Protein AF-A0A2H1KTS3-F1 (afdb_monomer)

Secondary structure (DSSP, 8-state):
-GGGGGSTTHHHHHHHHHHHHHHHHHHHHHHHHHHHHHH-TTTTS-GGGS-PPPPS-PPPHHHHHHHHS-SSTT-EEEEEEE-TTSPEEEEEEE-HHHHHHHHHHHHHHHHHHGGGGHHHHHHHHHHHHHHHHHHHHHHHHHHHHHHHHHHHHHHHHHHHHHHHHHHHHHHHHHHHHHIIIIIHHHHHHHTT--HHHHHHHHHHHHHHHHHH--HHHHHHHHHHIIIIIT---HHHHHHHHHHHHHH--IIIIIIHHHHHHHHHHHHTT--HHHHHHHHHHHHHHHHHHHHHHHHHHHTT-S-HHHHHSPPP-S---------------------------------------

pLDDT: mean 77.27, std 18.82, range [27.66, 96.75]

Nearest PDB structures (foldseek):
  4p19-assembly1_C  TM=8.312E-01  e=4.645E-07  Pyrococcus horikoshii OT3
  6x15-assembly1_C  TM=8.345E-01  e=9.107E-07  Pyrococcus horikoshii
  3kbc-assembly1_C  TM=8.181E-01  e=8.272E-07  Pyrococcus horikoshii
  7ugd-assembly1_A  TM=7.684E-01  e=1.275E-06  Pyrococcus horikoshii
  7ngh-assembly1_C  TM=5.913E-01  e=3.672E-06  Thermococcus kodakarensis KOD1

Solvent-accessible surface area (backbone atoms only — not comparable to full-atom values): 20476 Å² total; per-residue (Å²): 116,81,58,40,78,80,40,91,62,40,69,60,53,50,52,51,51,51,52,51,44,52,51,50,30,50,53,29,28,53,46,11,39,51,46,30,68,71,68,36,28,12,69,60,28,61,49,90,72,51,97,70,78,68,79,94,68,82,88,45,74,66,54,53,59,56,47,48,54,56,91,43,97,74,18,69,42,78,50,74,45,71,37,101,84,72,48,78,41,75,46,80,46,69,45,63,60,14,44,52,46,50,51,48,52,52,51,53,49,38,63,71,61,39,79,84,31,45,68,57,53,53,50,52,54,51,51,50,52,51,52,51,51,52,50,51,53,50,60,68,48,36,64,62,53,48,51,52,51,50,51,49,46,40,72,75,51,34,70,71,46,53,58,15,56,46,42,44,53,49,50,47,51,52,38,51,46,44,45,62,72,44,48,51,35,48,55,33,42,77,71,76,38,57,40,66,59,50,52,69,37,47,43,69,38,52,52,45,29,67,76,66,71,28,56,68,80,28,39,72,52,42,35,48,35,37,36,74,59,66,65,38,56,62,61,54,32,72,49,53,45,67,50,34,46,75,72,56,39,44,55,77,73,14,23,43,52,33,28,48,55,48,26,53,29,44,39,64,63,49,73,63,58,63,64,51,47,51,53,50,50,53,52,51,56,49,48,66,56,46,52,58,54,54,51,28,51,76,71,71,68,47,63,57,72,68,71,71,42,84,80,76,92,70,90,75,82,77,77,83,68,87,71,77,84,79,75,84,76,78,83,83,85,83,91,84,89,84,88,83,84,88,83,84,84,89,85,88,85,82,90,84,136

Sequence (353 aa):
MGNLRKVTNAARLAVSTLLWFALTAFIAVVIGLLIALIMQPGVHADASSLQGQAPEHEGSWIGFLTGLIPVNFLGLEVSTAPGDTGALVSEVDFNVLQLIIVSGAIGIAAVKVGKAAEPFLQFVEAALAVVQKVVWWIVRIAPIGTLGLIGNAVNSYGWSTMGSLLWFVVAVYVGLAIVFFVVYPTLAKLNGLSARQYFSGVWPAAQMGFVSRSSIGTMPVTQKVATDNFGVPQGYAAFAVPFGATTKMDGCAAIYPAIAAVFVAQFFGIAIEPIVDMGRTALNVSGQALIPAIVAKRHGILDQPRYDAKRIDGYVPVAVEAAGGTELTASDEDGSVGAGAEGGTAEGRAAAD

Mean predicted aligned error: 15.33 Å

Foldseek 3Di:
DVLLVVDDPSVVLVVVLVVVLVVLLVVLQVLLQVLCVVLVLQLLADLVQDPDDAPPDDDDPVNVVVLLAQPDLQQWDWDWDQPPVRDTDTDIDHSVNNNVNSVVVVVVVLVVVPPVSVVVVVVVVVVVVVVVVVVLVVVVCVVVVVVVVVVVCCVRRNPSNVVSVVSLVVSLVVSVCCSVVPVVQVVCVVVVHHSVLVCVLCVVLVVCCVVSVALQSSLVVQLCSCCPSVVHPSSSSVPSSVVCSPSNCSRPPRNNVSSVVSSSCSNNVVCPPPVVVVVVVVVVVVCVVVVVQVVCVVVVNHPPCVVPDDDDPDDDDPPPDVPDDPDPDDDDDDDDDDDDDDDDDDDDDDDDD

Radius of gyration: 31.17 Å; Cα contacts (8 Å, |Δi|>4): 248; chains: 1; bounding box: 63×87×81 Å

Structure (mmCIF, N/CA/C/O backbone):
data_AF-A0A2H1KTS3-F1
#
_entry.id   AF-A0A2H1KTS3-F1
#
loop_
_atom_site.group_PDB
_atom_site.id
_atom_site.type_symbol
_atom_site.label_atom_id
_atom_site.label_alt_id
_atom_site.label_comp_id
_atom_site.label_asym_id
_atom_site.label_entity_id
_atom_site.label_seq_id
_atom_site.pdbx_PDB_ins_code
_atom_site.Cartn_x
_atom_site.Cartn_y
_atom_site.Cartn_z
_atom_site.occupancy
_atom_site.B_iso_or_equiv
_atom_site.auth_seq_id
_atom_site.auth_comp_id
_atom_site.auth_asym_id
_atom_site.auth_atom_id
_atom_site.pdbx_PDB_model_num
ATOM 1 N N . MET A 1 1 ? -8.206 3.145 21.822 1.00 40.41 1 MET A N 1
ATOM 2 C CA . MET A 1 1 ? -8.578 1.914 22.574 1.00 40.41 1 MET A CA 1
ATOM 3 C C . MET A 1 1 ? -9.852 2.037 23.427 1.00 40.41 1 MET A C 1
ATOM 5 O O . MET A 1 1 ? -10.469 1.011 23.689 1.00 40.41 1 MET A O 1
ATOM 9 N N . GLY A 1 2 ? -10.315 3.236 23.818 1.00 43.78 2 GLY A N 1
ATOM 10 C CA . GLY A 1 2 ? -11.525 3.403 24.651 1.00 43.78 2 GLY A CA 1
ATOM 11 C C . GLY A 1 2 ? -12.827 2.808 24.080 1.00 43.78 2 GLY A C 1
ATOM 12 O O . GLY A 1 2 ? -13.607 2.232 24.833 1.00 43.78 2 GLY A O 1
ATOM 13 N N . ASN A 1 3 ? -13.027 2.841 22.756 1.00 45.19 3 ASN A N 1
ATOM 14 C CA . ASN A 1 3 ? -14.225 2.280 22.103 1.00 45.19 3 ASN A CA 1
ATOM 15 C C . ASN A 1 3 ? -14.207 0.747 21.947 1.00 45.19 3 ASN A C 1
ATOM 17 O O . ASN A 1 3 ? -15.263 0.138 21.792 1.00 45.19 3 ASN A O 1
ATOM 21 N N . LEU A 1 4 ? -13.035 0.109 22.048 1.00 44.09 4 LEU A N 1
ATOM 22 C CA . LEU A 1 4 ? -12.883 -1.348 21.942 1.00 44.09 4 LEU A CA 1
ATOM 23 C C . LEU A 1 4 ? -13.427 -2.085 23.178 1.00 44.09 4 LEU A C 1
ATOM 25 O O . LEU A 1 4 ? -13.867 -3.222 23.063 1.00 44.09 4 LEU A O 1
ATOM 29 N N . ARG A 1 5 ? -13.484 -1.438 24.355 1.00 49.69 5 ARG A N 1
ATOM 30 C CA . ARG A 1 5 ? -14.043 -2.046 25.584 1.00 49.69 5 ARG A CA 1
ATOM 31 C C . A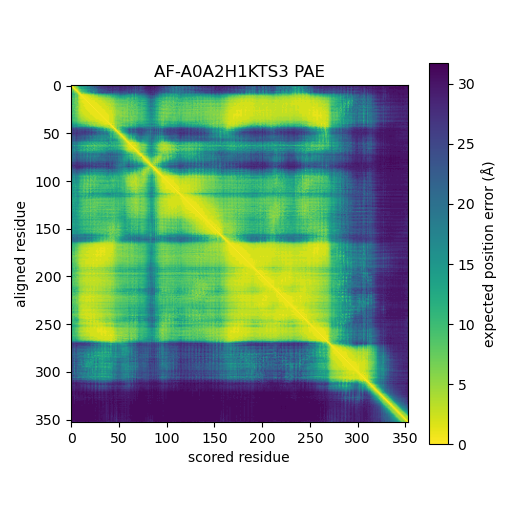RG A 1 5 ? -15.537 -2.373 25.487 1.00 49.69 5 ARG A C 1
ATOM 33 O O . ARG A 1 5 ? -16.026 -3.138 26.308 1.00 49.69 5 ARG A O 1
ATOM 40 N N . LYS A 1 6 ? -16.254 -1.803 24.511 1.00 52.59 6 LYS A N 1
ATOM 41 C CA . LYS A 1 6 ? -17.686 -2.055 24.277 1.00 52.59 6 LYS A CA 1
ATOM 42 C C . LYS A 1 6 ? -17.951 -3.244 23.344 1.00 52.59 6 LYS A C 1
ATOM 44 O O . LYS A 1 6 ? -19.108 -3.595 23.148 1.00 52.59 6 LYS A O 1
ATOM 49 N N . VAL A 1 7 ? -16.910 -3.852 22.768 1.00 56.72 7 VAL A N 1
ATOM 50 C CA . VAL A 1 7 ? -17.029 -4.983 21.840 1.00 56.72 7 VAL A CA 1
ATOM 51 C C . VAL A 1 7 ? -16.412 -6.219 22.489 1.00 56.72 7 VAL A C 1
ATOM 53 O O . VAL A 1 7 ? -15.215 -6.251 22.784 1.00 56.72 7 VAL A O 1
ATOM 56 N N . THR A 1 8 ? -17.217 -7.253 22.719 1.00 57.25 8 THR A N 1
ATOM 57 C CA . THR A 1 8 ? -16.741 -8.568 23.167 1.00 57.25 8 THR A CA 1
ATOM 58 C C . THR A 1 8 ? -15.660 -9.058 22.190 1.00 57.25 8 THR A C 1
ATOM 60 O O . THR A 1 8 ? -15.866 -9.026 20.982 1.00 57.25 8 THR A O 1
ATOM 63 N N . ASN A 1 9 ? -14.493 -9.492 22.680 1.00 66.31 9 ASN A N 1
ATOM 64 C CA . ASN A 1 9 ? -13.351 -9.946 21.858 1.00 66.31 9 ASN A CA 1
ATOM 65 C C . ASN A 1 9 ? -12.639 -8.886 20.981 1.00 66.31 9 ASN A C 1
ATOM 67 O O . ASN A 1 9 ? -12.026 -9.236 19.970 1.00 66.31 9 ASN A O 1
ATOM 71 N N . ALA A 1 10 ? -12.623 -7.614 21.385 1.00 69.88 10 ALA A N 1
ATOM 72 C CA . ALA A 1 10 ? -11.891 -6.535 20.706 1.00 69.88 10 ALA A CA 1
ATOM 73 C C . ALA A 1 10 ? -10.444 -6.859 20.272 1.00 69.88 10 ALA A C 1
ATOM 75 O O . ALA A 1 10 ? -10.041 -6.502 19.167 1.00 69.88 10 ALA A O 1
ATOM 76 N N . ALA A 1 11 ? -9.664 -7.548 21.112 1.00 74.06 11 ALA A N 1
ATOM 77 C CA . ALA A 1 11 ? -8.283 -7.913 20.781 1.00 74.06 11 ALA A CA 1
ATOM 78 C C . ALA A 1 11 ? -8.205 -8.889 19.594 1.00 74.06 11 ALA A C 1
ATOM 80 O O . ALA A 1 11 ? -7.391 -8.709 18.692 1.00 74.06 11 ALA A O 1
ATOM 81 N N . ARG A 1 12 ? -9.099 -9.887 19.550 1.00 82.81 12 ARG A N 1
ATOM 82 C CA . ARG A 1 12 ? -9.177 -10.852 18.443 1.00 82.81 12 ARG A CA 1
ATOM 83 C C . ARG A 1 12 ? -9.587 -10.166 17.141 1.00 82.81 12 ARG A C 1
ATOM 85 O O . ARG A 1 12 ? -9.004 -10.451 16.100 1.00 82.81 12 ARG A O 1
ATOM 92 N N . LEU A 1 13 ? -10.553 -9.248 17.210 1.00 83.06 13 LEU A N 1
ATOM 93 C CA . LEU A 1 13 ? -10.990 -8.456 16.056 1.00 83.06 13 LEU A CA 1
ATOM 94 C C . LEU A 1 13 ? -9.849 -7.592 15.509 1.00 83.06 13 LEU A C 1
ATOM 96 O O . LEU A 1 13 ? -9.606 -7.599 14.305 1.00 83.06 13 LEU A O 1
ATOM 100 N N . ALA A 1 14 ? -9.105 -6.908 16.381 1.00 80.44 14 ALA A N 1
ATOM 101 C CA . ALA A 1 14 ? -7.964 -6.090 15.979 1.00 80.44 14 ALA A CA 1
ATOM 102 C C . ALA A 1 14 ? -6.864 -6.923 15.300 1.00 80.44 14 ALA A C 1
ATOM 104 O O . ALA A 1 14 ? -6.433 -6.579 14.204 1.00 80.44 14 ALA A O 1
ATOM 105 N N . VAL A 1 15 ? -6.463 -8.053 15.895 1.00 85.81 15 VAL A N 1
ATOM 106 C CA . VAL A 1 15 ? -5.459 -8.953 15.297 1.00 85.81 15 VAL A CA 1
ATOM 107 C C . VAL A 1 15 ? -5.938 -9.503 13.954 1.00 85.81 15 VAL A C 1
ATOM 109 O O . VAL A 1 15 ? -5.186 -9.487 12.985 1.00 85.81 15 VAL A O 1
ATOM 112 N N . SER A 1 16 ? -7.199 -9.933 13.861 1.00 89.12 16 SER A N 1
ATOM 113 C CA . SER A 1 16 ? -7.766 -10.410 12.597 1.00 89.12 16 SER A CA 1
ATOM 114 C C . SER A 1 16 ? -7.765 -9.318 11.522 1.00 89.12 16 SER A C 1
ATOM 116 O O . SER A 1 16 ? -7.393 -9.592 10.385 1.00 89.12 16 SER A O 1
ATOM 118 N N . THR A 1 17 ? -8.092 -8.073 11.884 1.00 89.88 17 THR A N 1
ATOM 119 C CA . THR A 1 17 ? -8.021 -6.917 10.971 1.00 89.88 17 THR A CA 1
ATOM 120 C C . THR A 1 17 ? -6.606 -6.727 10.433 1.00 89.88 17 THR A C 1
ATOM 122 O O . THR A 1 17 ? -6.417 -6.584 9.229 1.00 89.88 17 THR A O 1
ATOM 125 N N . LEU A 1 18 ? -5.608 -6.757 11.322 1.00 87.88 18 LEU A N 1
ATOM 126 C CA . LEU A 1 18 ? -4.201 -6.585 10.961 1.00 87.88 18 LEU A CA 1
ATOM 127 C C . LEU A 1 18 ? -3.707 -7.690 10.029 1.00 87.88 18 LEU A C 1
ATOM 129 O O . LEU A 1 18 ? -3.039 -7.396 9.043 1.00 87.88 18 LEU A O 1
ATOM 133 N N . LEU A 1 19 ? -4.071 -8.944 10.307 1.00 91.50 19 LEU A N 1
ATOM 134 C CA . LEU A 1 19 ? -3.729 -10.073 9.442 1.00 91.50 19 LEU A CA 1
ATOM 135 C C . LEU A 1 19 ? -4.355 -9.924 8.054 1.00 91.50 19 LEU A C 1
ATOM 137 O O . LEU A 1 19 ? -3.677 -10.148 7.056 1.00 91.50 19 LEU A O 1
ATOM 141 N N . TRP A 1 20 ? -5.615 -9.489 7.974 1.00 93.25 20 TRP A N 1
ATOM 142 C CA . TRP A 1 20 ? -6.260 -9.212 6.692 1.00 93.25 20 TRP A CA 1
ATOM 143 C C . TRP A 1 20 ? -5.593 -8.060 5.941 1.00 93.25 20 TRP A C 1
ATOM 145 O O . TRP A 1 20 ? -5.389 -8.171 4.735 1.00 93.25 20 TRP A O 1
ATOM 155 N N . PHE A 1 21 ? -5.208 -6.983 6.632 1.00 92.94 21 PHE A N 1
ATOM 156 C CA . PHE A 1 21 ? -4.486 -5.866 6.018 1.00 92.94 21 PHE A CA 1
ATOM 157 C C . PHE A 1 21 ? -3.138 -6.321 5.459 1.00 92.94 21 PHE A C 1
ATOM 159 O O . PHE A 1 21 ? -2.850 -6.056 4.292 1.00 92.94 21 PHE A O 1
ATOM 166 N N . ALA A 1 22 ? -2.367 -7.070 6.251 1.00 89.94 22 ALA A N 1
ATOM 167 C CA . ALA A 1 22 ? -1.087 -7.634 5.838 1.00 89.94 22 ALA A CA 1
ATOM 168 C C . ALA A 1 22 ? -1.238 -8.583 4.640 1.00 89.94 22 ALA A C 1
ATOM 170 O O . ALA A 1 22 ? -0.489 -8.467 3.674 1.00 89.94 22 ALA A O 1
ATOM 171 N N . LEU A 1 23 ? -2.243 -9.465 4.654 1.00 93.62 23 LEU A N 1
ATOM 172 C CA . LEU A 1 23 ? -2.517 -10.383 3.548 1.00 93.62 23 LEU A CA 1
ATOM 173 C C . LEU A 1 23 ? -2.849 -9.629 2.254 1.00 93.62 23 LEU A C 1
ATOM 175 O O . LEU A 1 23 ? -2.297 -9.936 1.201 1.00 93.62 23 LEU A O 1
ATOM 179 N N . THR A 1 24 ? -3.725 -8.623 2.317 1.00 93.94 24 THR A N 1
ATOM 180 C CA . THR A 1 24 ? -4.076 -7.829 1.130 1.00 93.94 24 THR A CA 1
ATOM 181 C C . THR A 1 24 ? -2.904 -7.001 0.608 1.00 93.94 24 THR A C 1
ATOM 183 O O . THR A 1 24 ? -2.717 -6.926 -0.603 1.00 93.94 24 THR A O 1
ATOM 186 N N . ALA A 1 25 ? -2.077 -6.448 1.501 1.00 92.50 25 ALA A N 1
ATOM 187 C CA . ALA A 1 25 ? -0.870 -5.726 1.117 1.00 92.50 25 ALA A CA 1
ATOM 188 C C . ALA A 1 25 ? 0.146 -6.663 0.448 1.00 92.50 25 ALA A C 1
ATOM 190 O O . ALA A 1 25 ? 0.702 -6.313 -0.587 1.00 92.50 25 ALA A O 1
ATOM 191 N N . PHE A 1 26 ? 0.328 -7.877 0.975 1.00 93.69 26 PHE A N 1
ATOM 192 C CA . PHE A 1 26 ? 1.179 -8.896 0.363 1.00 93.69 26 PHE A CA 1
ATOM 193 C C . PHE A 1 26 ? 0.706 -9.262 -1.050 1.00 93.69 26 PHE A C 1
ATOM 195 O O . PHE A 1 26 ? 1.501 -9.241 -1.987 1.00 93.69 26 PHE A O 1
ATOM 202 N N . ILE A 1 27 ? -0.596 -9.514 -1.233 1.00 95.44 27 ILE A N 1
ATOM 203 C CA . ILE A 1 27 ? -1.181 -9.774 -2.560 1.00 95.44 27 ILE A CA 1
ATOM 204 C C . ILE A 1 27 ? -0.936 -8.585 -3.504 1.00 95.44 27 ILE A C 1
ATOM 206 O O . ILE A 1 27 ? -0.552 -8.785 -4.655 1.00 95.44 27 ILE A O 1
ATOM 210 N N . ALA A 1 28 ? -1.115 -7.351 -3.024 1.00 95.25 28 ALA A N 1
ATOM 211 C CA . ALA A 1 28 ? -0.878 -6.143 -3.807 1.00 95.25 28 ALA A CA 1
ATOM 212 C C . ALA A 1 28 ? 0.599 -5.987 -4.219 1.00 95.25 28 ALA A C 1
ATOM 214 O O . ALA A 1 28 ? 0.867 -5.691 -5.380 1.00 95.25 28 ALA A O 1
ATOM 215 N N . VAL A 1 29 ? 1.561 -6.250 -3.324 1.00 94.94 29 VAL A N 1
ATOM 216 C CA . VAL A 1 29 ? 2.998 -6.245 -3.661 1.00 94.94 29 VAL A CA 1
ATOM 217 C C . VAL A 1 29 ? 3.300 -7.273 -4.748 1.00 94.94 29 VAL A C 1
ATOM 219 O O . VAL A 1 29 ? 3.932 -6.933 -5.744 1.00 94.94 29 VAL A O 1
ATOM 222 N N . VAL A 1 30 ? 2.809 -8.508 -4.599 1.00 94.88 30 VAL A N 1
ATOM 223 C CA . VAL A 1 30 ? 3.015 -9.574 -5.594 1.00 94.88 30 VAL A CA 1
ATOM 224 C C . VAL A 1 30 ? 2.460 -9.162 -6.957 1.00 94.88 30 VAL A C 1
ATOM 226 O O . VAL A 1 30 ? 3.144 -9.311 -7.964 1.00 94.88 30 VAL A O 1
ATOM 229 N N . ILE A 1 31 ? 1.256 -8.590 -7.002 1.00 94.56 31 ILE A N 1
ATOM 230 C CA . ILE A 1 31 ? 0.658 -8.090 -8.247 1.00 94.56 31 ILE A CA 1
ATOM 231 C C . ILE A 1 31 ? 1.502 -6.966 -8.854 1.00 94.56 31 ILE A C 1
ATOM 233 O O . ILE A 1 31 ? 1.762 -6.995 -10.053 1.00 94.56 31 ILE A O 1
ATOM 237 N N . GLY A 1 32 ? 1.957 -6.004 -8.047 1.00 93.50 32 GLY A N 1
ATOM 238 C CA . GLY A 1 32 ? 2.811 -4.910 -8.512 1.00 93.50 32 GLY A CA 1
ATOM 239 C C . GLY A 1 32 ? 4.116 -5.417 -9.127 1.00 93.50 32 GLY A C 1
ATOM 240 O O . GLY A 1 32 ? 4.472 -5.007 -10.229 1.00 93.50 32 GLY A O 1
ATOM 241 N N . LEU A 1 33 ? 4.777 -6.370 -8.464 1.00 92.88 33 LEU A N 1
ATOM 242 C CA . LEU A 1 33 ? 5.989 -7.013 -8.976 1.00 92.88 33 LEU A CA 1
ATOM 243 C C . LEU A 1 33 ? 5.720 -7.769 -10.281 1.00 92.88 33 LEU A C 1
ATOM 245 O O . LEU A 1 33 ? 6.439 -7.572 -11.254 1.00 92.88 33 LEU A O 1
ATOM 249 N N . LEU A 1 34 ? 4.667 -8.591 -10.336 1.00 92.81 34 LEU A N 1
ATOM 250 C CA . LEU A 1 34 ? 4.316 -9.346 -11.543 1.00 92.81 34 LEU A CA 1
ATOM 251 C C . LEU A 1 34 ? 4.038 -8.420 -12.728 1.00 92.81 34 LEU A C 1
ATOM 253 O O . LEU A 1 34 ? 4.548 -8.650 -13.819 1.00 92.81 34 LEU A O 1
ATOM 257 N N . ILE A 1 35 ? 3.270 -7.352 -12.517 1.00 93.12 35 ILE A N 1
ATOM 258 C CA . ILE A 1 35 ? 2.965 -6.380 -13.571 1.00 93.12 35 ILE A CA 1
ATOM 259 C C . ILE A 1 35 ? 4.236 -5.687 -14.045 1.00 93.12 35 ILE A C 1
ATOM 261 O O . ILE A 1 35 ? 4.436 -5.571 -15.249 1.00 93.12 35 ILE A O 1
ATOM 265 N N . ALA A 1 36 ? 5.110 -5.257 -13.137 1.00 90.38 36 ALA A N 1
ATOM 266 C CA . ALA A 1 36 ? 6.349 -4.591 -13.521 1.00 90.38 36 ALA A CA 1
ATOM 267 C C . ALA A 1 36 ? 7.326 -5.525 -14.253 1.00 90.38 36 ALA A C 1
ATOM 269 O O . ALA A 1 36 ? 8.037 -5.088 -15.156 1.00 90.38 36 ALA A O 1
ATOM 270 N N . LEU A 1 37 ? 7.339 -6.814 -13.911 1.00 89.31 37 LEU A N 1
ATOM 271 C CA . LEU A 1 37 ? 8.145 -7.820 -14.605 1.00 89.31 37 LEU A CA 1
ATOM 272 C C . LEU A 1 37 ? 7.576 -8.182 -15.985 1.00 89.31 37 LEU A C 1
ATOM 274 O O . LEU A 1 37 ? 8.351 -8.457 -16.894 1.00 89.31 37 LEU A O 1
ATOM 278 N N . ILE A 1 38 ? 6.249 -8.165 -16.154 1.00 89.56 38 ILE A N 1
ATOM 279 C CA . ILE A 1 38 ? 5.584 -8.469 -17.432 1.00 89.56 38 ILE A CA 1
ATOM 280 C C . ILE A 1 38 ? 5.600 -7.260 -18.372 1.00 89.56 38 ILE A C 1
ATOM 282 O O . ILE A 1 38 ? 5.921 -7.395 -19.546 1.00 89.56 38 ILE A O 1
ATOM 286 N N . MET A 1 39 ? 5.230 -6.079 -17.871 1.00 89.81 39 MET A N 1
ATOM 287 C CA . MET A 1 39 ? 5.151 -4.851 -18.669 1.00 89.81 39 MET A CA 1
ATOM 288 C C . MET A 1 39 ? 6.515 -4.194 -18.876 1.00 89.81 39 MET A C 1
ATOM 290 O O . MET A 1 39 ? 6.651 -3.369 -19.770 1.00 89.81 39 MET A O 1
ATOM 294 N N . GLN A 1 40 ? 7.497 -4.530 -18.035 1.00 87.69 40 GLN A N 1
ATOM 295 C CA . GLN A 1 40 ? 8.864 -4.016 -18.086 1.00 87.69 40 GLN A CA 1
ATOM 296 C C . GLN A 1 40 ? 8.935 -2.492 -18.290 1.00 87.69 40 GLN A C 1
ATOM 298 O O . GLN A 1 40 ? 9.567 -2.016 -19.230 1.00 87.69 40 GLN A O 1
ATOM 303 N N . PRO A 1 41 ? 8.266 -1.673 -17.461 1.00 86.31 41 PRO A N 1
ATOM 304 C CA . PRO A 1 41 ? 8.129 -0.248 -17.750 1.00 86.31 41 PRO A CA 1
ATOM 305 C C . PRO A 1 41 ? 9.477 0.492 -17.802 1.00 86.31 41 PRO A C 1
ATOM 307 O O . PRO A 1 41 ? 9.560 1.520 -18.464 1.00 86.31 41 PRO A O 1
ATOM 310 N N . GLY A 1 42 ? 10.526 -0.018 -17.143 1.00 80.44 42 GLY A N 1
ATOM 311 C CA . GLY A 1 42 ? 11.850 0.606 -17.140 1.00 80.44 42 GLY A CA 1
ATOM 312 C C . GLY A 1 42 ? 12.663 0.371 -18.413 1.00 80.44 42 GLY A C 1
ATOM 313 O O . GLY A 1 42 ? 13.419 1.256 -18.787 1.00 80.44 42 GLY A O 1
ATOM 314 N N . VAL A 1 43 ? 12.470 -0.745 -19.133 1.00 81.12 43 VAL A N 1
ATOM 315 C CA . VAL A 1 43 ? 13.194 -0.989 -20.407 1.00 81.12 43 VAL A CA 1
ATOM 316 C C . VAL A 1 43 ? 12.648 -0.140 -21.549 1.00 81.12 43 VAL A C 1
ATOM 318 O O . VAL A 1 43 ? 13.347 0.162 -22.509 1.00 81.12 43 VAL A O 1
ATOM 321 N N . HIS A 1 44 ? 11.378 0.250 -21.440 1.00 77.56 44 HIS A N 1
ATOM 322 C CA . HIS A 1 44 ? 10.746 1.159 -22.386 1.00 77.56 44 HIS A CA 1
ATOM 323 C C . HIS A 1 44 ? 11.250 2.593 -22.210 1.00 77.56 44 HIS A C 1
ATOM 325 O O . HIS A 1 44 ? 11.023 3.417 -23.095 1.00 77.56 44 HIS A O 1
ATOM 331 N N . ALA A 1 45 ? 11.896 2.894 -21.078 1.00 71.69 45 ALA A N 1
ATOM 332 C CA . ALA A 1 45 ? 12.506 4.179 -20.803 1.00 71.69 45 ALA A CA 1
ATOM 333 C C . ALA A 1 45 ? 13.929 4.240 -21.340 1.00 71.69 45 ALA A C 1
ATOM 335 O O . ALA A 1 45 ? 14.785 3.437 -20.989 1.00 71.69 45 ALA A O 1
ATOM 336 N N . ASP A 1 46 ? 14.158 5.202 -22.235 1.00 65.00 46 ASP A N 1
ATOM 337 C CA . ASP A 1 46 ? 15.450 5.401 -22.873 1.00 65.00 46 ASP A CA 1
ATOM 338 C C . ASP A 1 46 ? 16.463 5.930 -21.849 1.00 65.00 46 ASP A C 1
ATOM 340 O O . ASP A 1 46 ? 16.569 7.137 -21.597 1.00 65.00 46 ASP A O 1
ATOM 344 N N . ALA A 1 47 ? 17.202 4.994 -21.253 1.00 59.47 47 ALA A N 1
ATOM 345 C CA . ALA A 1 47 ? 18.245 5.249 -20.269 1.00 59.47 47 ALA A CA 1
ATOM 346 C C . ALA A 1 47 ? 19.381 6.127 -20.813 1.00 59.47 47 ALA A C 1
ATOM 348 O O . ALA A 1 47 ? 20.080 6.770 -20.035 1.00 59.47 47 ALA A O 1
ATOM 349 N N . SER A 1 48 ? 19.544 6.222 -22.141 1.00 56.62 48 SER A N 1
ATOM 350 C CA . SER A 1 48 ? 20.588 7.051 -22.751 1.00 56.62 48 SER A CA 1
ATOM 351 C C . SER A 1 48 ? 20.322 8.560 -22.627 1.00 56.62 48 SER A C 1
ATOM 353 O O . SER A 1 48 ? 21.244 9.365 -22.761 1.00 56.62 48 SER A O 1
ATOM 355 N N . SER A 1 49 ? 19.078 8.955 -22.324 1.00 52.97 49 SER A N 1
ATOM 356 C CA . SER A 1 49 ? 18.641 10.359 -22.264 1.00 52.97 49 SER A CA 1
ATOM 357 C C . SER A 1 49 ? 18.624 10.975 -20.855 1.00 52.97 49 SER A C 1
ATOM 359 O O . SER A 1 49 ? 18.459 12.187 -20.712 1.00 52.97 49 SER A O 1
ATOM 361 N N . LEU A 1 50 ? 18.822 10.171 -19.807 1.00 57.34 50 LEU A N 1
ATOM 362 C CA . LEU A 1 50 ? 18.813 10.618 -18.413 1.00 57.34 50 LEU A CA 1
ATOM 363 C C . LEU A 1 50 ? 20.182 10.330 -17.790 1.00 57.34 50 LEU A C 1
ATOM 365 O O . LEU A 1 50 ? 20.581 9.179 -17.648 1.00 57.34 50 LEU A O 1
ATOM 369 N N . GLN A 1 51 ? 20.891 11.383 -17.382 1.00 55.22 51 GLN A N 1
ATOM 370 C CA . GLN A 1 51 ? 22.147 11.295 -16.627 1.00 55.22 51 GLN A CA 1
ATOM 371 C C . GLN A 1 51 ? 21.884 10.852 -15.176 1.00 55.22 51 GLN A C 1
ATOM 373 O O . GLN A 1 51 ? 22.118 11.602 -14.233 1.00 55.22 51 GLN A O 1
ATOM 378 N N . GLY A 1 52 ? 21.327 9.658 -14.982 1.00 56.28 52 GLY A N 1
ATOM 379 C CA . GLY A 1 52 ? 21.251 9.033 -13.667 1.00 56.28 52 GLY A CA 1
ATOM 380 C C . GLY A 1 52 ? 22.487 8.169 -13.440 1.00 56.28 52 GLY A C 1
ATOM 381 O O . GLY A 1 52 ? 22.859 7.379 -14.304 1.00 56.28 52 GLY A O 1
ATOM 382 N N . GLN A 1 53 ? 23.132 8.313 -12.287 1.00 58.56 53 GLN A N 1
ATOM 383 C CA . GLN A 1 53 ? 24.141 7.353 -11.852 1.00 58.56 53 GLN A CA 1
ATOM 384 C C . GLN A 1 53 ? 23.436 6.100 -11.327 1.00 58.56 53 GLN A C 1
ATOM 386 O O . GLN A 1 53 ? 22.411 6.199 -10.647 1.00 58.56 53 GLN A O 1
ATOM 391 N N . ALA A 1 54 ? 23.977 4.924 -11.653 1.00 59.28 54 ALA A N 1
ATOM 392 C CA . ALA A 1 54 ? 23.538 3.690 -11.016 1.00 59.28 54 ALA A CA 1
ATOM 393 C C . ALA A 1 54 ? 23.745 3.810 -9.491 1.00 59.28 54 ALA A C 1
ATOM 395 O O . ALA A 1 54 ? 24.721 4.435 -9.069 1.00 59.28 54 ALA A O 1
ATOM 396 N N . PRO A 1 55 ? 22.859 3.236 -8.660 1.00 61.53 55 PRO A N 1
ATOM 397 C CA . PRO A 1 55 ? 23.038 3.233 -7.214 1.00 61.53 55 PRO A CA 1
ATOM 398 C C . PRO A 1 55 ? 24.410 2.658 -6.853 1.00 61.53 55 PRO A C 1
ATOM 400 O O . PRO A 1 55 ? 24.741 1.548 -7.263 1.00 61.53 55 PRO A O 1
ATOM 403 N N . GLU A 1 56 ? 25.200 3.399 -6.076 1.00 56.16 56 GLU A N 1
ATOM 404 C CA . GLU A 1 56 ? 26.565 2.989 -5.713 1.00 56.16 56 GLU A CA 1
ATOM 405 C C . GLU A 1 56 ? 26.598 1.746 -4.806 1.00 56.16 56 GLU A C 1
ATOM 407 O O . GLU A 1 56 ? 27.639 1.107 -4.669 1.00 56.16 56 GLU A O 1
ATOM 412 N N . HIS A 1 57 ? 25.467 1.392 -4.184 1.00 60.94 57 HIS A N 1
ATOM 413 C CA . HIS A 1 57 ? 25.355 0.278 -3.247 1.00 60.94 57 HIS A CA 1
ATOM 414 C C . HIS A 1 57 ? 24.043 -0.497 -3.434 1.00 60.94 57 HIS A C 1
ATOM 416 O O . HIS A 1 57 ? 22.957 0.083 -3.489 1.00 60.94 57 HIS A O 1
ATOM 422 N N . GLU A 1 58 ? 24.139 -1.827 -3.447 1.00 63.81 58 GLU A N 1
ATOM 423 C CA . GLU A 1 58 ? 22.991 -2.723 -3.298 1.00 63.81 58 GLU A CA 1
ATOM 424 C C . GLU A 1 58 ? 22.664 -2.907 -1.808 1.00 63.81 58 GLU A C 1
ATOM 426 O O . GLU A 1 58 ? 23.550 -3.081 -0.966 1.00 63.81 58 GLU A O 1
ATOM 431 N N . GLY A 1 59 ? 21.377 -2.863 -1.454 1.00 61.75 59 GLY A N 1
ATOM 432 C CA . GLY A 1 59 ? 20.941 -3.036 -0.070 1.00 61.75 59 GLY A CA 1
ATOM 433 C C . GLY A 1 59 ? 21.291 -4.427 0.471 1.00 61.75 59 GLY A C 1
ATOM 434 O O . GLY A 1 59 ? 20.841 -5.441 -0.056 1.00 61.75 59 GLY A O 1
ATOM 435 N N . SER A 1 60 ? 22.053 -4.490 1.564 1.00 76.19 60 SER A N 1
ATOM 436 C CA . SER A 1 60 ? 22.337 -5.743 2.275 1.00 76.19 60 SER A CA 1
ATOM 437 C C . SER A 1 60 ? 21.194 -6.103 3.226 1.00 76.19 60 SER A C 1
ATOM 439 O O . SER A 1 60 ? 20.729 -5.251 3.979 1.00 76.19 60 SER A O 1
ATOM 441 N N . TRP A 1 61 ? 20.790 -7.377 3.281 1.00 76.25 61 TRP A N 1
ATOM 442 C CA . TRP A 1 61 ? 19.854 -7.870 4.306 1.00 76.25 61 TRP A CA 1
ATOM 443 C C . TRP A 1 61 ? 20.383 -7.659 5.728 1.00 76.25 61 TRP A C 1
ATOM 445 O O . TRP A 1 61 ? 19.621 -7.321 6.632 1.00 76.25 61 TRP A O 1
ATOM 455 N N . ILE A 1 62 ? 21.697 -7.809 5.919 1.00 78.69 62 ILE A N 1
ATOM 456 C CA . ILE A 1 62 ? 22.351 -7.470 7.187 1.00 78.69 62 ILE A CA 1
ATOM 457 C C . ILE A 1 62 ? 22.292 -5.956 7.408 1.00 78.69 62 ILE A C 1
ATOM 459 O O . ILE A 1 62 ? 21.934 -5.534 8.502 1.00 78.69 62 ILE A O 1
ATOM 463 N N . GLY A 1 63 ? 22.546 -5.159 6.364 1.00 74.88 63 GLY A N 1
ATOM 464 C CA . GLY A 1 63 ? 22.448 -3.695 6.399 1.00 74.88 63 GLY A CA 1
ATOM 465 C C . GLY A 1 63 ? 21.050 -3.192 6.777 1.00 74.88 63 GLY A C 1
ATOM 466 O O . GLY A 1 63 ? 20.913 -2.277 7.585 1.00 74.88 63 GLY A O 1
ATOM 467 N N . PHE A 1 64 ? 20.001 -3.838 6.266 1.00 78.62 64 PHE A N 1
ATOM 468 C CA . PHE A 1 64 ? 18.612 -3.571 6.629 1.00 78.62 64 PHE A CA 1
ATOM 469 C C . PHE A 1 64 ? 18.344 -3.866 8.111 1.00 78.62 64 PHE A C 1
ATOM 471 O O . PHE A 1 64 ? 17.755 -3.038 8.803 1.00 78.62 64 PHE A O 1
ATOM 478 N N . LEU A 1 65 ? 18.803 -5.019 8.620 1.00 79.19 65 LEU A N 1
ATOM 479 C CA . LEU A 1 65 ? 18.629 -5.383 10.031 1.00 79.19 65 LEU A CA 1
ATOM 480 C C . LEU A 1 65 ? 19.394 -4.447 10.969 1.00 79.19 65 LEU A C 1
ATOM 482 O O . LEU A 1 65 ? 18.846 -4.024 11.984 1.00 79.19 65 LEU A O 1
ATOM 486 N N . THR A 1 66 ? 20.633 -4.087 10.632 1.00 76.19 66 THR A N 1
ATOM 487 C CA . THR A 1 66 ? 21.389 -3.085 11.394 1.00 76.19 66 THR A CA 1
ATOM 488 C C . THR A 1 66 ? 20.739 -1.708 11.293 1.00 76.19 66 THR A C 1
ATOM 490 O O . THR A 1 66 ? 20.700 -0.985 12.280 1.00 76.19 66 THR A O 1
ATOM 493 N N . GLY A 1 67 ? 20.140 -1.384 10.144 1.00 75.12 67 GLY A N 1
ATOM 494 C CA . GLY A 1 67 ? 19.388 -0.154 9.916 1.00 75.12 67 GLY A CA 1
ATOM 495 C C . GLY A 1 67 ? 18.071 -0.060 10.693 1.00 75.12 67 GLY A C 1
ATOM 496 O O . GLY A 1 67 ? 17.529 1.032 10.801 1.00 75.12 67 GLY A O 1
ATOM 497 N N . LEU A 1 68 ? 17.556 -1.155 11.266 1.00 78.62 68 LEU A N 1
ATOM 498 C CA . LEU A 1 68 ? 16.417 -1.114 12.196 1.00 78.62 68 LEU A CA 1
ATOM 499 C C . LEU A 1 68 ? 16.820 -0.631 13.592 1.00 78.62 68 LEU A C 1
ATOM 501 O O . LEU A 1 68 ? 15.968 -0.131 14.328 1.00 78.62 68 LEU A O 1
ATOM 505 N N . ILE A 1 69 ? 18.085 -0.823 13.978 1.00 79.38 69 ILE A N 1
ATOM 506 C CA . ILE A 1 69 ? 18.582 -0.449 15.299 1.00 79.38 69 ILE A CA 1
ATOM 507 C C . ILE A 1 69 ? 18.982 1.030 15.235 1.00 79.38 69 ILE A C 1
ATOM 509 O O . ILE A 1 69 ? 19.948 1.367 14.553 1.00 79.38 69 ILE A O 1
ATOM 513 N N . PRO A 1 70 ? 18.259 1.930 15.923 1.00 68.19 70 PRO A N 1
ATOM 514 C CA . PRO A 1 70 ? 18.594 3.344 15.914 1.00 68.19 70 PRO A CA 1
ATOM 515 C C . PRO A 1 70 ? 19.966 3.563 16.555 1.00 68.19 70 PRO A C 1
ATOM 517 O O . PRO A 1 70 ? 20.179 3.202 17.713 1.00 68.19 70 PRO A O 1
ATOM 520 N N . VAL A 1 71 ? 20.885 4.190 15.819 1.00 72.69 71 VAL A N 1
ATOM 521 C CA . VAL A 1 71 ? 22.198 4.595 16.358 1.00 72.69 71 VAL A CA 1
ATOM 522 C C . VAL A 1 71 ? 22.066 5.768 17.336 1.00 72.69 71 VAL A C 1
ATOM 524 O O . VAL A 1 71 ? 22.884 5.937 18.237 1.00 72.69 71 VAL A O 1
ATOM 527 N N . ASN A 1 72 ? 21.001 6.563 17.192 1.00 69.88 72 ASN A N 1
ATOM 528 C CA . ASN A 1 72 ? 20.593 7.622 18.108 1.00 69.88 72 ASN A CA 1
ATOM 529 C C . ASN A 1 72 ? 19.061 7.801 18.085 1.00 69.88 72 ASN A C 1
ATOM 531 O O . ASN A 1 72 ? 18.374 7.300 17.197 1.00 69.88 72 ASN A O 1
ATOM 535 N N . PHE A 1 73 ? 18.510 8.539 19.054 1.00 65.56 73 PHE A N 1
ATOM 536 C CA . PHE A 1 73 ? 17.056 8.730 19.202 1.00 65.56 73 PHE A CA 1
ATOM 537 C C . PHE A 1 73 ? 16.381 9.434 18.001 1.00 65.56 73 PHE A C 1
ATOM 539 O O . PHE A 1 73 ? 15.177 9.276 17.816 1.00 65.56 73 PHE A O 1
ATOM 546 N N . LEU A 1 74 ? 17.132 10.173 17.176 1.00 64.69 74 LEU A N 1
ATOM 547 C CA . LEU A 1 74 ? 16.609 10.941 16.038 1.00 64.69 74 LEU A CA 1
ATOM 548 C C . LEU A 1 74 ? 16.859 10.278 14.672 1.00 64.69 74 LEU A C 1
ATOM 550 O O . LEU A 1 74 ? 16.478 10.855 13.658 1.00 64.69 74 LEU A O 1
ATOM 554 N N . GLY A 1 75 ? 17.491 9.100 14.626 1.00 62.34 75 GLY A N 1
ATOM 555 C CA . GLY A 1 75 ? 17.903 8.450 13.376 1.00 62.34 75 GLY A CA 1
ATOM 556 C C . GLY A 1 75 ? 18.826 9.310 12.502 1.00 62.34 75 GLY A C 1
ATOM 557 O O . GLY A 1 75 ? 18.779 9.181 11.282 1.00 62.34 75 GLY A O 1
ATOM 558 N N . LEU A 1 76 ? 19.592 10.217 13.122 1.00 68.31 76 LEU A N 1
ATOM 559 C CA . LEU A 1 76 ? 20.473 11.177 12.452 1.00 68.31 76 LEU A CA 1
ATOM 560 C C . LEU A 1 76 ? 21.787 10.512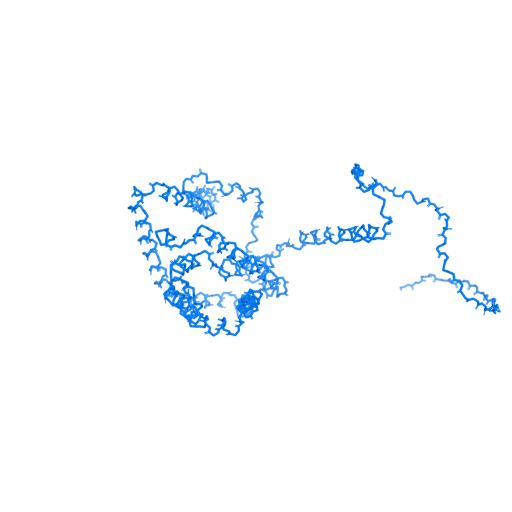 12.052 1.00 68.31 76 LEU A C 1
ATOM 562 O O . LEU A 1 76 ? 22.515 10.031 12.924 1.00 68.31 76 LEU A O 1
ATOM 566 N N . GLU A 1 77 ? 22.127 10.571 10.774 1.00 66.25 77 GLU A N 1
ATOM 567 C CA . GLU A 1 77 ? 23.439 10.202 10.259 1.00 66.25 77 GLU A CA 1
ATOM 568 C C . GLU A 1 77 ? 24.083 11.442 9.634 1.00 66.25 77 GLU A C 1
ATOM 570 O O . GLU A 1 77 ? 23.440 12.180 8.891 1.00 66.25 77 GLU A O 1
ATOM 575 N N . VAL A 1 78 ? 25.330 11.732 10.009 1.00 73.12 78 VAL A N 1
ATOM 576 C CA . VAL A 1 78 ? 26.084 12.851 9.435 1.00 73.12 78 VAL A CA 1
ATOM 577 C C . VAL A 1 78 ? 27.178 12.260 8.573 1.00 73.12 78 VAL A C 1
ATOM 579 O O . VAL A 1 78 ? 28.168 11.741 9.091 1.00 73.12 78 VAL A O 1
ATOM 582 N N . SER A 1 79 ? 26.987 12.352 7.265 1.00 65.62 79 SER A N 1
ATOM 583 C CA . SER A 1 79 ? 27.969 11.916 6.284 1.00 65.62 79 SER A CA 1
ATOM 584 C C . SER A 1 79 ? 28.815 13.115 5.882 1.00 65.62 79 SER A C 1
ATOM 586 O O . SER A 1 79 ? 28.330 14.072 5.281 1.00 65.62 79 SER A O 1
ATOM 588 N N . THR A 1 80 ? 30.093 13.089 6.259 1.00 69.31 80 THR A N 1
ATOM 589 C CA . THR A 1 80 ? 31.091 14.066 5.809 1.00 69.31 80 THR A CA 1
ATOM 590 C C . THR A 1 80 ? 31.848 13.516 4.615 1.00 69.31 80 THR A C 1
ATOM 592 O O . THR A 1 80 ? 32.640 12.586 4.774 1.00 69.31 80 THR A O 1
ATOM 595 N N . ALA A 1 81 ? 31.653 14.121 3.447 1.00 64.81 81 ALA A N 1
ATOM 596 C CA . ALA A 1 81 ? 32.414 13.817 2.242 1.00 64.81 81 ALA A CA 1
ATOM 597 C C . ALA A 1 81 ? 33.158 15.071 1.745 1.00 64.81 81 ALA A C 1
ATOM 599 O O . ALA A 1 81 ? 32.684 16.195 1.944 1.00 64.81 81 ALA A O 1
ATOM 600 N N . PRO A 1 82 ? 34.340 14.925 1.119 1.00 60.09 82 PRO A N 1
ATOM 601 C CA . PRO A 1 82 ? 34.963 16.030 0.404 1.00 60.09 82 PRO A CA 1
ATOM 602 C C . PRO A 1 82 ? 34.098 16.372 -0.815 1.00 60.09 82 PRO A C 1
ATOM 604 O O . PRO A 1 82 ? 33.925 15.544 -1.703 1.00 60.09 82 PRO A O 1
ATOM 607 N N . GLY A 1 83 ? 33.532 17.579 -0.843 1.00 61.94 83 GLY A N 1
ATOM 608 C CA . GLY A 1 83 ? 32.810 18.088 -2.006 1.00 61.94 83 GLY A CA 1
ATOM 609 C C . GLY A 1 83 ? 33.756 18.393 -3.169 1.00 61.94 83 GLY A C 1
ATOM 610 O O . GLY A 1 83 ? 34.970 18.493 -2.983 1.00 61.94 83 GLY A O 1
ATOM 611 N N . ASP A 1 84 ? 33.194 18.619 -4.357 1.00 62.47 84 ASP A N 1
ATOM 612 C CA . ASP A 1 84 ? 33.926 18.823 -5.623 1.00 62.47 84 ASP A CA 1
ATOM 613 C C . ASP A 1 84 ? 34.970 19.962 -5.601 1.00 62.47 84 ASP A C 1
ATOM 615 O O . ASP A 1 84 ? 35.840 20.045 -6.466 1.00 62.47 84 ASP A O 1
ATOM 619 N N . THR A 1 85 ? 34.916 20.848 -4.602 1.00 67.00 85 THR A N 1
ATOM 620 C CA . THR A 1 85 ? 35.850 21.968 -4.395 1.00 67.00 85 THR A CA 1
ATOM 621 C C . THR A 1 85 ? 36.921 21.703 -3.327 1.00 67.00 85 THR A C 1
ATOM 623 O O . THR A 1 85 ? 37.688 22.605 -2.991 1.00 67.00 85 THR A O 1
ATOM 626 N N . GLY A 1 86 ? 36.983 20.491 -2.764 1.00 63.50 86 GLY A N 1
ATOM 627 C CA . GLY A 1 86 ? 37.884 20.132 -1.662 1.00 63.50 86 GLY A CA 1
ATOM 628 C C . GLY A 1 86 ? 37.423 20.615 -0.280 1.00 63.50 86 GLY A C 1
ATOM 629 O O . GLY A 1 86 ? 38.116 20.382 0.711 1.00 63.50 86 GLY A O 1
ATOM 630 N N . ALA A 1 87 ? 36.260 21.268 -0.184 1.00 69.69 87 ALA A N 1
ATOM 631 C CA . ALA A 1 87 ? 35.621 21.594 1.088 1.00 69.69 87 ALA A CA 1
ATOM 632 C C . ALA A 1 87 ? 34.870 20.371 1.637 1.00 69.69 87 ALA A C 1
ATOM 634 O O . ALA A 1 87 ? 34.162 19.695 0.895 1.00 69.69 87 ALA A O 1
ATOM 635 N N . LEU A 1 88 ? 34.995 20.093 2.937 1.00 69.44 88 LEU A N 1
ATOM 636 C CA . LEU A 1 88 ? 34.200 19.047 3.584 1.00 69.44 88 LEU A CA 1
ATOM 637 C C . LEU A 1 88 ? 32.737 19.494 3.644 1.00 69.44 88 LEU A C 1
ATOM 639 O O . LEU A 1 88 ? 32.414 20.480 4.309 1.00 69.44 88 LEU A O 1
ATOM 643 N N . VAL A 1 89 ? 31.861 18.765 2.961 1.00 71.38 89 VAL A N 1
ATOM 644 C CA . VAL A 1 89 ? 30.413 18.955 3.029 1.00 71.38 89 VAL A CA 1
ATOM 645 C C . VAL A 1 89 ? 29.867 17.918 4.002 1.00 71.38 89 VAL A C 1
ATOM 647 O O . VAL A 1 89 ? 30.160 16.730 3.889 1.00 71.38 89 VAL A O 1
ATOM 650 N N . SER A 1 90 ? 29.136 18.386 5.015 1.00 74.31 90 SER A N 1
ATOM 651 C CA . SER A 1 90 ? 28.419 17.523 5.958 1.00 74.31 90 SER A CA 1
ATOM 652 C C . SER A 1 90 ? 26.955 17.497 5.556 1.00 74.31 90 SER A C 1
ATOM 654 O O . SER A 1 90 ? 26.280 18.522 5.660 1.00 74.31 90 SER A O 1
ATOM 656 N N . GLU A 1 91 ? 26.468 16.346 5.113 1.00 70.62 91 GLU A N 1
ATOM 657 C CA . GLU A 1 91 ? 25.046 16.133 4.869 1.00 70.62 91 GLU A CA 1
ATOM 658 C C . GLU A 1 91 ? 24.427 15.391 6.048 1.00 70.62 91 GLU A C 1
ATOM 660 O O . GLU A 1 91 ? 25.020 14.470 6.614 1.00 70.62 91 GLU A O 1
ATOM 665 N N . VAL A 1 92 ? 23.242 15.846 6.451 1.00 75.00 92 VAL A N 1
ATOM 666 C CA . VAL A 1 92 ? 22.453 15.211 7.504 1.00 75.00 92 VAL A CA 1
ATOM 667 C C . VAL A 1 92 ? 21.397 14.356 6.824 1.00 75.00 92 VAL A C 1
ATOM 669 O O . VAL A 1 92 ? 20.467 14.899 6.227 1.00 75.00 92 VAL A O 1
ATOM 672 N N . ASP A 1 93 ? 21.538 13.041 6.938 1.00 70.94 93 ASP A N 1
ATOM 673 C CA . ASP A 1 93 ? 20.545 12.080 6.474 1.00 70.94 93 ASP A CA 1
ATOM 674 C C . ASP A 1 93 ? 19.720 11.554 7.660 1.00 70.94 93 ASP A C 1
ATOM 676 O O . ASP A 1 93 ? 20.184 11.469 8.803 1.00 70.94 93 ASP A O 1
ATOM 680 N N . PHE A 1 94 ? 18.460 11.232 7.390 1.00 69.50 94 PHE A N 1
ATOM 681 C CA . PHE A 1 94 ? 17.517 10.700 8.360 1.00 69.50 94 PHE A CA 1
ATOM 682 C C . PHE A 1 94 ? 17.076 9.313 7.928 1.00 69.50 94 PHE A C 1
ATOM 684 O O . PHE A 1 94 ? 16.329 9.143 6.960 1.00 69.50 94 PHE A O 1
ATOM 691 N N . ASN A 1 95 ? 17.437 8.306 8.718 1.00 73.38 95 ASN A N 1
ATOM 692 C CA . ASN A 1 95 ? 16.975 6.958 8.445 1.00 73.38 95 ASN A CA 1
ATOM 693 C C . ASN A 1 95 ? 15.495 6.804 8.846 1.00 73.38 95 ASN A C 1
ATOM 695 O O . ASN A 1 95 ? 15.143 6.636 10.018 1.00 73.38 95 ASN A O 1
ATOM 699 N N . VAL A 1 96 ? 14.611 6.830 7.844 1.00 77.62 96 VAL A N 1
ATOM 700 C CA . VAL A 1 96 ? 13.155 6.702 8.027 1.00 77.62 96 VAL A CA 1
ATOM 701 C C . VAL A 1 96 ? 12.782 5.403 8.749 1.00 77.62 96 VAL A C 1
ATOM 703 O O . VAL A 1 96 ? 11.863 5.397 9.568 1.00 77.62 96 VAL A O 1
ATOM 706 N N . LEU A 1 97 ? 13.502 4.305 8.497 1.00 76.38 97 LEU A N 1
ATOM 707 C CA . LEU A 1 97 ? 13.240 3.018 9.141 1.00 76.38 97 LEU A CA 1
ATOM 708 C C . LEU A 1 97 ? 13.494 3.090 10.654 1.00 76.38 97 LEU A C 1
ATOM 710 O O . LEU A 1 97 ? 12.652 2.652 11.440 1.00 76.38 97 LEU A O 1
ATOM 714 N N . GLN A 1 98 ? 14.597 3.718 11.067 1.00 81.25 98 GLN A N 1
ATOM 715 C CA . GLN A 1 98 ? 14.909 3.952 12.482 1.00 81.25 98 GLN A CA 1
ATOM 716 C C . GLN A 1 98 ? 13.855 4.843 13.142 1.00 81.25 98 GLN A C 1
ATOM 718 O O . GLN A 1 98 ? 13.377 4.532 14.236 1.00 81.25 98 GLN A O 1
ATOM 723 N N . LEU A 1 99 ? 13.432 5.911 12.456 1.00 80.44 99 LEU A N 1
ATOM 724 C CA . LEU A 1 99 ? 12.383 6.808 12.942 1.00 80.44 99 LEU A CA 1
ATOM 725 C C . LEU A 1 99 ? 11.065 6.069 13.191 1.00 80.44 99 LEU A C 1
ATOM 727 O O . LEU A 1 99 ? 10.406 6.324 14.201 1.00 80.44 99 LEU A O 1
ATOM 731 N N . ILE A 1 100 ? 10.695 5.126 12.319 1.00 80.81 100 ILE A N 1
ATOM 732 C CA . ILE A 1 100 ? 9.504 4.283 12.492 1.00 80.81 100 ILE A CA 1
ATOM 733 C C . ILE A 1 100 ? 9.639 3.397 13.737 1.00 80.81 100 ILE A C 1
ATOM 735 O O . ILE A 1 100 ? 8.702 3.333 14.537 1.00 80.81 100 ILE A O 1
ATOM 739 N N . ILE A 1 101 ? 10.788 2.742 13.938 1.00 82.25 101 ILE A N 1
ATOM 740 C CA . ILE A 1 101 ? 11.021 1.857 15.091 1.00 82.25 101 ILE A CA 1
ATOM 741 C C . ILE A 1 101 ? 10.997 2.640 16.409 1.00 82.25 101 ILE A C 1
ATOM 743 O O . ILE A 1 101 ? 10.285 2.249 17.339 1.00 82.25 101 ILE A O 1
ATOM 747 N N . VAL A 1 102 ? 11.705 3.771 16.483 1.00 83.94 102 VAL A N 1
ATOM 748 C CA . VAL A 1 102 ? 11.726 4.642 17.671 1.00 83.94 102 VAL A CA 1
ATOM 749 C C . VAL A 1 102 ? 10.329 5.186 17.968 1.00 83.94 102 VAL A C 1
ATOM 751 O O . VAL A 1 102 ? 9.854 5.081 19.100 1.00 83.94 102 VAL A O 1
ATOM 754 N N . SER A 1 103 ? 9.630 5.703 16.953 1.00 84.38 103 SER A N 1
ATOM 755 C CA . SER A 1 103 ? 8.264 6.221 17.108 1.00 84.38 103 SER A CA 1
ATOM 756 C C . SER A 1 103 ? 7.292 5.131 17.561 1.00 84.38 103 SER A C 1
ATOM 758 O O . SER A 1 103 ? 6.441 5.377 18.416 1.00 84.38 103 SER A O 1
ATOM 760 N N . GLY A 1 104 ? 7.442 3.908 17.045 1.00 83.56 104 GLY A N 1
ATOM 761 C CA . GLY A 1 104 ? 6.670 2.745 17.473 1.00 83.56 104 GLY A CA 1
ATOM 762 C C . GLY A 1 104 ? 6.916 2.393 18.941 1.00 83.56 104 GLY A C 1
ATOM 763 O O . GLY A 1 104 ? 5.960 2.224 19.701 1.00 83.56 104 GLY A O 1
ATOM 764 N N . ALA A 1 105 ? 8.180 2.340 19.369 1.00 86.00 105 ALA A N 1
ATOM 765 C CA . ALA A 1 105 ? 8.549 2.070 20.757 1.00 86.00 105 ALA A CA 1
ATOM 766 C C . ALA A 1 105 ? 8.002 3.140 21.720 1.00 86.00 105 ALA A C 1
ATOM 768 O O . ALA A 1 105 ? 7.387 2.795 22.734 1.00 86.00 105 ALA A O 1
ATOM 769 N N . ILE A 1 106 ? 8.150 4.426 21.376 1.00 88.19 106 ILE A N 1
ATOM 770 C CA . ILE A 1 106 ? 7.607 5.554 22.149 1.00 88.19 106 ILE A CA 1
ATOM 771 C C . ILE A 1 106 ? 6.078 5.488 22.199 1.00 88.19 106 ILE A C 1
ATOM 773 O O . ILE A 1 106 ? 5.493 5.643 23.270 1.00 88.19 106 ILE A O 1
ATOM 777 N N . GLY A 1 107 ? 5.418 5.198 21.075 1.00 83.44 107 GLY A N 1
ATOM 778 C CA . GLY A 1 107 ? 3.965 5.042 21.012 1.00 83.44 107 GLY A CA 1
ATOM 779 C C . GLY A 1 107 ? 3.455 3.916 21.917 1.00 83.44 107 GLY A C 1
ATOM 780 O O . GLY A 1 107 ? 2.506 4.112 22.678 1.00 83.44 107 GLY A O 1
ATOM 781 N N . ILE A 1 108 ? 4.115 2.752 21.907 1.00 82.62 108 ILE A N 1
ATOM 782 C CA . ILE A 1 108 ? 3.782 1.625 22.795 1.00 82.62 108 ILE A CA 1
ATOM 783 C C . ILE A 1 108 ? 4.004 2.006 24.263 1.00 82.62 108 ILE A C 1
ATOM 785 O O . ILE A 1 108 ? 3.156 1.704 25.107 1.00 82.62 108 ILE A O 1
ATOM 789 N N . ALA A 1 109 ? 5.118 2.671 24.578 1.00 88.06 109 ALA A N 1
ATOM 790 C CA . ALA A 1 109 ? 5.420 3.129 25.929 1.00 88.06 109 ALA A CA 1
ATOM 791 C C . ALA A 1 109 ? 4.367 4.132 26.431 1.00 88.06 109 ALA A C 1
ATOM 793 O O . ALA A 1 109 ? 3.822 3.939 27.516 1.00 88.06 109 ALA A O 1
ATOM 794 N N . ALA A 1 110 ? 4.001 5.130 25.620 1.00 86.12 110 ALA A N 1
ATOM 795 C CA . ALA A 1 110 ? 2.973 6.117 25.947 1.00 86.12 110 ALA A CA 1
ATOM 796 C C . ALA A 1 110 ? 1.614 5.456 26.231 1.00 86.12 110 ALA A C 1
ATOM 798 O O . ALA A 1 110 ? 0.970 5.756 27.235 1.00 86.12 110 ALA A O 1
ATOM 799 N N . VAL A 1 111 ? 1.206 4.479 25.414 1.00 81.31 111 VAL A N 1
ATOM 800 C CA . VAL A 1 111 ? -0.037 3.725 25.651 1.00 81.31 111 VAL A CA 1
ATOM 801 C C . VAL A 1 111 ? 0.031 2.905 26.947 1.00 81.31 111 VAL A C 1
ATOM 803 O O . VAL A 1 111 ? -0.959 2.845 27.677 1.00 81.31 111 VAL A O 1
ATOM 806 N N . LYS A 1 112 ? 1.182 2.295 27.267 1.00 83.38 112 LYS A N 1
ATOM 807 C CA . LYS A 1 112 ? 1.371 1.517 28.506 1.00 83.38 112 LYS A CA 1
ATOM 808 C C . LYS A 1 112 ? 1.394 2.379 29.771 1.00 83.38 112 LYS A C 1
ATOM 810 O O . LYS A 1 112 ? 0.924 1.918 30.807 1.00 83.38 112 LYS A O 1
ATOM 815 N N . VAL A 1 113 ? 1.907 3.607 29.694 1.00 92.25 113 VAL A N 1
ATOM 816 C CA . VAL A 1 113 ? 1.905 4.578 30.804 1.00 92.25 113 VAL A CA 1
ATOM 817 C C . VAL A 1 113 ? 0.475 5.010 31.174 1.00 92.25 113 VAL A C 1
ATOM 819 O O . VAL A 1 113 ? 0.196 5.347 32.326 1.00 92.25 113 VAL A O 1
ATOM 822 N N . GLY A 1 114 ? -0.465 4.952 30.228 1.00 86.75 114 GLY A N 1
ATOM 823 C CA . GLY A 1 114 ? -1.875 5.244 30.476 1.00 86.75 114 GLY A CA 1
ATOM 824 C C . GLY A 1 114 ? -2.126 6.737 30.697 1.00 86.75 114 GLY A C 1
ATOM 825 O O . GLY A 1 114 ? -1.615 7.570 29.954 1.00 86.75 114 GLY A O 1
ATOM 826 N N . LYS A 1 115 ? -2.916 7.093 31.721 1.00 91.25 115 LYS A N 1
ATOM 827 C CA . LYS A 1 115 ? -3.408 8.472 31.935 1.00 91.25 115 LYS A CA 1
ATOM 828 C C . LYS A 1 115 ? -2.305 9.533 32.014 1.00 91.25 115 LYS A C 1
ATOM 830 O O . LYS A 1 115 ? -2.522 10.663 31.597 1.00 91.25 115 LYS A O 1
ATOM 835 N N . ALA A 1 116 ? -1.129 9.190 32.540 1.00 92.81 116 ALA A N 1
ATOM 836 C CA . ALA A 1 116 ? -0.032 10.150 32.667 1.00 92.81 116 ALA A CA 1
ATOM 837 C C . ALA A 1 116 ? 0.551 10.582 31.305 1.00 92.81 116 ALA A C 1
ATOM 839 O O . ALA A 1 116 ? 1.080 11.683 31.197 1.00 92.81 116 ALA A O 1
ATOM 840 N N . ALA A 1 117 ? 0.418 9.757 30.261 1.00 93.06 117 ALA A N 1
ATOM 841 C CA . ALA A 1 117 ? 0.879 10.071 28.908 1.00 93.06 117 ALA A CA 1
ATOM 842 C C . ALA A 1 117 ? -0.204 10.727 28.031 1.00 93.06 117 ALA A C 1
ATOM 844 O O . ALA A 1 117 ? 0.051 11.045 26.871 1.00 93.06 117 ALA A O 1
ATOM 845 N N . GLU A 1 118 ? -1.410 10.948 28.556 1.00 90.62 118 GLU A N 1
ATOM 846 C CA . GLU A 1 118 ? -2.530 11.496 27.787 1.00 90.62 118 GLU A CA 1
ATOM 847 C C . GLU A 1 118 ? -2.251 12.897 27.203 1.00 90.62 118 GLU A C 1
ATOM 849 O O . GLU A 1 118 ? -2.527 13.089 26.017 1.00 90.62 118 GLU A O 1
ATOM 854 N N . PRO A 1 119 ? -1.605 13.840 27.925 1.00 95.31 119 PRO A N 1
ATOM 855 C CA . PRO A 1 119 ? -1.210 15.125 27.340 1.00 95.31 119 PRO A CA 1
ATOM 856 C C . PRO A 1 119 ? -0.223 14.984 26.171 1.00 95.31 119 PRO A C 1
ATOM 858 O O . PRO A 1 119 ? -0.308 15.724 25.194 1.00 95.31 119 PRO A O 1
ATOM 861 N N . PHE A 1 120 ? 0.695 14.013 26.244 1.00 92.94 120 PHE A N 1
ATOM 862 C CA . PHE A 1 120 ? 1.648 13.739 25.165 1.00 92.94 120 PHE A CA 1
ATOM 863 C C . PHE A 1 120 ? 0.936 13.206 23.917 1.00 92.94 120 PHE A C 1
ATOM 865 O O . PHE A 1 120 ? 1.182 13.692 22.816 1.00 92.94 120 PHE A O 1
ATOM 872 N N . LEU A 1 121 ? 0.011 12.255 24.082 1.00 88.12 121 LEU A N 1
ATOM 873 C CA . LEU A 1 121 ? -0.773 11.718 22.966 1.00 88.12 121 LEU A CA 1
ATOM 874 C C . LEU A 1 121 ? -1.618 12.807 22.292 1.00 88.12 121 LEU A C 1
ATOM 876 O O . LEU A 1 121 ? -1.615 12.905 21.069 1.00 88.12 121 LEU A O 1
ATOM 880 N N . GLN A 1 122 ? -2.264 13.675 23.078 1.00 90.69 122 GLN A N 1
ATOM 881 C CA . GLN A 1 122 ? -3.037 14.806 22.552 1.00 90.69 122 GLN A CA 1
ATOM 882 C C . GLN A 1 122 ? -2.165 15.794 21.770 1.00 90.69 122 GLN A C 1
ATOM 884 O O . GLN A 1 122 ? -2.568 16.270 20.709 1.00 90.69 122 GLN A O 1
ATOM 889 N N . PHE A 1 123 ? -0.957 16.084 22.262 1.00 94.69 123 PHE A N 1
ATOM 890 C CA . PHE A 1 12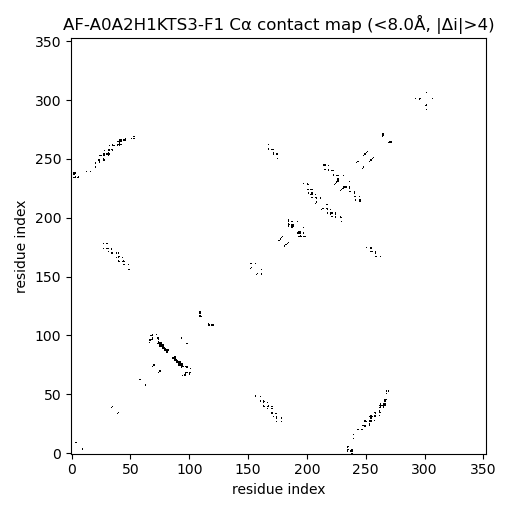3 ? 0.003 16.916 21.541 1.00 94.69 123 PHE A CA 1
ATOM 891 C C . PHE A 1 123 ? 0.395 16.294 20.194 1.00 94.69 123 PHE A C 1
ATOM 893 O O . PHE A 1 123 ? 0.354 16.976 19.172 1.00 94.69 123 PHE A O 1
ATOM 900 N N . VAL A 1 124 ? 0.732 15.000 20.173 1.00 90.25 124 VAL A N 1
ATOM 901 C CA . VAL A 1 124 ? 1.118 14.288 18.944 1.00 90.25 124 VAL A CA 1
ATOM 902 C C . VAL A 1 124 ? -0.036 14.253 17.935 1.00 90.25 124 VAL A C 1
ATOM 904 O O . VAL A 1 124 ? 0.181 14.500 16.749 1.00 90.25 124 VAL A O 1
ATOM 907 N N . GLU A 1 125 ? -1.267 14.004 18.387 1.00 85.62 125 GLU A N 1
ATOM 908 C CA . GLU A 1 125 ? -2.463 14.035 17.535 1.00 85.62 125 GLU A CA 1
ATOM 909 C C . GLU A 1 125 ? -2.707 15.429 16.936 1.00 85.62 125 GLU A C 1
ATOM 911 O O . GLU A 1 125 ? -2.965 15.553 15.735 1.00 85.62 125 GLU A O 1
ATOM 916 N N . ALA A 1 126 ? -2.569 16.486 17.741 1.00 90.81 126 ALA A N 1
ATOM 917 C CA . ALA A 1 126 ? -2.692 17.862 17.271 1.00 90.81 126 ALA A CA 1
ATOM 918 C C . ALA A 1 126 ? -1.590 18.222 16.260 1.00 90.81 126 ALA A C 1
ATOM 920 O O . ALA A 1 126 ? -1.878 18.806 15.214 1.00 90.81 126 ALA A O 1
ATOM 921 N N . ALA A 1 127 ? -0.342 17.828 16.527 1.00 91.81 127 ALA A N 1
ATOM 922 C CA . ALA A 1 127 ? 0.782 18.044 15.620 1.00 91.81 127 ALA A CA 1
ATOM 923 C C . ALA A 1 127 ? 0.566 17.337 14.272 1.00 91.81 127 ALA A C 1
ATOM 925 O O . ALA A 1 127 ? 0.730 17.953 13.217 1.00 91.81 127 ALA A O 1
ATOM 926 N N . LEU A 1 128 ? 0.115 16.077 14.291 1.00 85.56 128 LEU A N 1
ATOM 927 C CA . LEU A 1 128 ? -0.230 15.328 13.082 1.00 85.56 128 LEU A CA 1
ATOM 928 C C . LEU A 1 128 ? -1.328 16.037 12.272 1.00 85.56 128 LEU A C 1
ATOM 930 O O . LEU A 1 128 ? -1.211 16.142 11.051 1.00 85.56 128 LEU A O 1
ATOM 934 N N . ALA A 1 129 ? -2.367 16.558 12.930 1.00 82.50 129 ALA A N 1
ATOM 935 C CA . ALA A 1 129 ? -3.441 17.292 12.261 1.00 82.50 129 ALA A CA 1
ATOM 936 C C . ALA A 1 129 ? -2.941 18.588 11.591 1.00 82.50 129 ALA A C 1
ATOM 938 O O . ALA A 1 129 ? -3.350 18.903 10.469 1.00 82.50 129 ALA A O 1
ATOM 939 N N . VAL A 1 130 ? -2.022 19.316 12.235 1.00 90.75 130 VAL A N 1
ATOM 940 C CA . VAL A 1 130 ? -1.381 20.507 11.652 1.00 90.75 130 VAL A CA 1
ATOM 941 C C . VAL A 1 130 ? -0.545 20.130 10.428 1.00 90.75 130 VAL A C 1
ATOM 943 O O . VAL A 1 130 ? -0.727 20.725 9.365 1.00 90.75 130 VAL A O 1
ATOM 946 N N . VAL A 1 131 ? 0.310 19.106 10.532 1.00 87.62 131 VAL A N 1
ATOM 947 C CA . VAL A 1 131 ? 1.128 18.624 9.404 1.00 87.62 131 VAL A CA 1
ATOM 948 C C . VAL A 1 131 ? 0.241 18.191 8.235 1.00 87.62 131 VAL A C 1
ATOM 950 O O . VAL A 1 131 ? 0.481 18.593 7.099 1.00 87.62 131 VAL A O 1
ATOM 953 N N . GLN A 1 132 ? -0.841 17.453 8.494 1.00 80.56 132 GLN A N 1
ATOM 954 C CA . GLN A 1 132 ? -1.804 17.067 7.458 1.00 80.56 132 GLN A CA 1
ATOM 955 C C . GLN A 1 132 ? -2.448 18.275 6.772 1.00 80.56 132 GLN A C 1
ATOM 957 O O . GLN A 1 132 ? -2.671 18.248 5.559 1.00 80.56 132 GLN A O 1
ATOM 962 N N . LYS A 1 133 ? -2.729 19.352 7.515 1.00 84.81 133 LYS A N 1
ATOM 963 C CA . LYS A 1 133 ? -3.274 20.584 6.936 1.00 84.81 133 LYS A CA 1
ATOM 964 C C . LYS A 1 133 ? -2.274 21.263 6.001 1.00 84.81 133 LYS A C 1
ATOM 966 O O . LYS A 1 133 ? -2.665 21.694 4.918 1.00 84.81 133 LYS A O 1
ATOM 971 N N . VAL A 1 134 ? -1.001 21.301 6.390 1.00 87.44 134 VAL A N 1
ATOM 972 C CA . VAL A 1 134 ? 0.087 21.815 5.548 1.00 87.44 134 VAL A CA 1
ATOM 973 C C . VAL A 1 134 ? 0.241 20.963 4.287 1.00 87.44 134 VAL A C 1
ATOM 975 O O . VAL A 1 134 ? 0.255 21.508 3.186 1.00 87.44 134 VAL A O 1
ATOM 978 N N . VAL A 1 135 ? 0.252 19.631 4.415 1.00 83.88 135 VAL A N 1
ATOM 979 C CA . VAL A 1 135 ? 0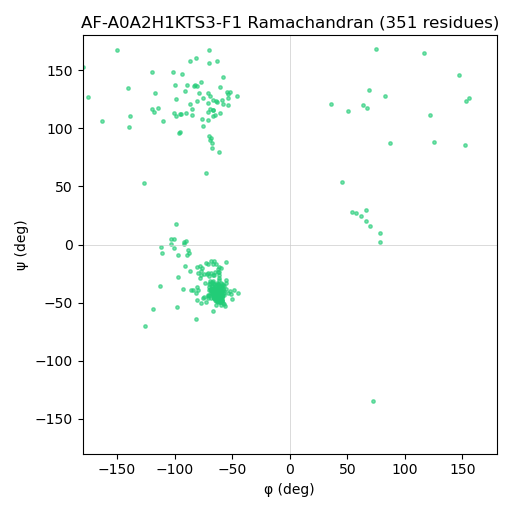.292 18.710 3.264 1.00 83.88 135 VAL A CA 1
ATOM 980 C C . VAL A 1 135 ? -0.887 18.961 2.322 1.00 83.88 135 VAL A C 1
ATOM 982 O O . VAL A 1 135 ? -0.707 18.990 1.109 1.00 83.88 135 VAL A O 1
ATOM 985 N N . TRP A 1 136 ? -2.085 19.222 2.849 1.00 80.56 136 TRP A N 1
ATOM 986 C CA . TRP A 1 136 ? -3.245 19.557 2.022 1.00 80.56 136 TRP A CA 1
ATOM 987 C C . TRP A 1 136 ? -3.057 20.861 1.228 1.00 80.56 136 TRP A C 1
ATOM 989 O O . TRP A 1 136 ? -3.442 20.924 0.060 1.00 80.56 136 TRP A O 1
ATOM 999 N N . TRP A 1 137 ? -2.435 21.892 1.815 1.00 86.56 137 TRP A N 1
ATOM 1000 C CA . TRP A 1 137 ? -2.080 23.114 1.082 1.00 86.56 137 TRP A CA 1
ATOM 1001 C C . TRP A 1 137 ? -1.057 22.844 -0.020 1.00 86.56 137 TRP A C 1
ATOM 1003 O O . TRP A 1 137 ? -1.250 23.298 -1.147 1.00 86.56 137 TRP A O 1
ATOM 1013 N N . ILE A 1 138 ? -0.023 22.052 0.275 1.00 85.38 138 ILE A N 1
ATOM 1014 C CA . ILE A 1 138 ? 1.001 21.664 -0.703 1.00 85.38 138 ILE A CA 1
ATOM 1015 C C . ILE A 1 138 ? 0.358 20.905 -1.868 1.00 85.38 138 ILE A C 1
ATOM 1017 O O . ILE A 1 138 ? 0.545 21.281 -3.022 1.00 85.38 138 ILE A O 1
ATOM 1021 N N . VAL A 1 139 ? -0.475 19.898 -1.589 1.00 83.00 139 VAL A N 1
ATOM 1022 C CA . VAL A 1 139 ? -1.186 19.115 -2.617 1.00 83.00 139 VAL A CA 1
ATOM 1023 C C . VAL A 1 139 ? -2.127 19.990 -3.450 1.00 83.00 139 VAL A C 1
ATOM 1025 O O . VAL A 1 139 ? -2.315 19.729 -4.635 1.00 83.00 139 VAL A O 1
ATOM 1028 N N . ARG A 1 140 ? -2.695 21.059 -2.879 1.00 84.50 140 ARG A N 1
ATOM 1029 C CA . ARG A 1 140 ? -3.534 22.010 -3.625 1.00 84.50 140 ARG A CA 1
ATOM 1030 C C . ARG A 1 140 ? -2.734 22.852 -4.622 1.00 84.50 140 ARG A C 1
ATOM 1032 O O . ARG A 1 140 ? -3.274 23.213 -5.663 1.00 84.50 140 ARG A O 1
ATOM 1039 N N . ILE A 1 141 ? -1.472 23.146 -4.317 1.00 90.00 141 ILE A N 1
ATOM 1040 C CA . ILE A 1 141 ? -0.546 23.872 -5.202 1.00 90.00 141 ILE A CA 1
ATOM 1041 C C . ILE A 1 141 ? 0.162 22.905 -6.167 1.00 90.00 141 ILE A C 1
ATOM 1043 O O . ILE A 1 141 ? 0.569 23.311 -7.256 1.00 90.00 141 ILE A O 1
ATOM 1047 N N . ALA A 1 142 ? 0.241 21.616 -5.819 1.00 87.00 142 ALA A N 1
ATOM 1048 C CA . ALA A 1 142 ? 0.908 20.585 -6.606 1.00 87.00 142 ALA A CA 1
ATOM 1049 C C . ALA A 1 142 ? 0.527 20.569 -8.095 1.00 87.00 142 ALA A C 1
ATOM 1051 O O . ALA A 1 142 ? 1.448 20.434 -8.882 1.00 87.00 142 ALA A O 1
ATOM 1052 N N . PRO A 1 143 ? -0.729 20.785 -8.547 1.00 86.31 143 PRO A N 1
ATOM 1053 C CA . PRO A 1 143 ? -1.032 20.844 -9.979 1.00 86.31 143 PRO A CA 1
ATOM 1054 C C . PRO A 1 143 ? -0.201 21.884 -10.740 1.00 86.31 143 PRO A C 1
ATOM 1056 O O . PRO A 1 143 ? 0.254 21.609 -11.844 1.00 86.31 143 PRO A O 1
ATOM 1059 N N . ILE A 1 144 ? 0.049 23.052 -10.140 1.00 92.12 144 ILE A N 1
ATOM 1060 C CA . ILE A 1 144 ? 0.863 24.116 -10.744 1.00 92.12 144 ILE A CA 1
ATOM 1061 C C . ILE A 1 144 ? 2.336 23.691 -10.773 1.00 92.12 144 ILE A C 1
ATOM 1063 O O . ILE A 1 144 ? 2.998 23.819 -11.801 1.00 92.12 144 ILE A O 1
ATOM 1067 N N . GLY A 1 145 ? 2.834 23.125 -9.669 1.00 88.19 145 GLY A N 1
ATOM 1068 C CA . GLY A 1 145 ? 4.198 22.595 -9.588 1.00 88.19 145 GLY A CA 1
ATOM 1069 C C . GLY A 1 145 ? 4.439 21.440 -10.562 1.00 88.19 145 GLY A C 1
ATOM 1070 O O . GLY A 1 145 ? 5.434 21.435 -11.274 1.00 88.19 145 GLY A O 1
ATOM 1071 N N . THR A 1 146 ? 3.500 20.499 -10.664 1.00 86.75 146 THR A N 1
ATOM 1072 C CA . THR A 1 146 ? 3.528 19.371 -11.598 1.00 86.75 146 THR A CA 1
ATOM 1073 C C . THR A 1 146 ? 3.516 19.851 -13.045 1.00 86.75 146 THR A C 1
ATOM 1075 O O . THR A 1 146 ? 4.274 19.312 -13.838 1.00 86.75 146 THR A O 1
ATOM 1078 N N . LEU A 1 147 ? 2.739 20.883 -13.400 1.00 89.31 147 LEU A N 1
ATOM 1079 C CA . LEU A 1 147 ? 2.813 21.487 -14.737 1.00 89.31 147 LEU A CA 1
ATOM 1080 C C . LEU A 1 147 ? 4.208 22.055 -15.027 1.00 89.31 147 LEU A C 1
ATOM 1082 O O . LEU A 1 147 ? 4.742 21.822 -16.108 1.00 89.31 147 LEU A O 1
ATOM 1086 N N . GLY A 1 148 ? 4.817 22.748 -14.060 1.00 90.25 148 GLY A N 1
ATOM 1087 C CA . GLY A 1 148 ? 6.185 23.257 -14.182 1.00 90.25 148 GLY A CA 1
ATOM 1088 C C . GLY A 1 148 ? 7.232 22.146 -14.309 1.00 90.25 148 GLY A C 1
ATOM 1089 O O . GLY A 1 148 ? 8.092 22.217 -15.182 1.00 90.25 148 GLY A O 1
ATOM 1090 N N . LEU A 1 149 ? 7.131 21.097 -13.487 1.00 87.00 149 LEU A N 1
ATOM 1091 C CA . LEU A 1 149 ? 8.033 19.941 -13.512 1.00 87.00 149 LEU A CA 1
ATOM 1092 C C . LEU A 1 149 ? 7.896 19.141 -14.810 1.00 87.00 149 LEU A C 1
ATOM 1094 O O . LEU A 1 149 ? 8.905 18.825 -15.428 1.00 87.00 149 LEU A O 1
ATOM 1098 N N . ILE A 1 150 ? 6.668 18.859 -15.258 1.00 83.88 150 ILE A N 1
ATOM 1099 C CA . ILE A 1 150 ? 6.420 18.193 -16.544 1.00 83.88 150 ILE A CA 1
ATOM 1100 C C . ILE A 1 150 ? 6.930 19.073 -17.684 1.00 83.88 150 ILE A C 1
ATOM 1102 O O . ILE A 1 150 ? 7.601 18.563 -18.570 1.00 83.88 150 ILE A O 1
ATOM 1106 N N . GLY A 1 151 ? 6.671 20.383 -17.658 1.00 85.44 151 GLY A N 1
ATOM 1107 C CA . GLY A 1 151 ? 7.156 21.313 -18.678 1.00 85.44 151 GLY A CA 1
ATOM 1108 C C . GLY A 1 151 ? 8.683 21.361 -18.757 1.00 85.44 151 GLY A C 1
ATOM 1109 O O . GLY A 1 151 ? 9.243 21.265 -19.847 1.00 85.44 151 GLY A O 1
ATOM 1110 N N . ASN A 1 152 ? 9.367 21.439 -17.611 1.00 84.25 152 ASN A N 1
ATOM 1111 C CA . ASN A 1 152 ? 10.826 21.369 -17.556 1.00 84.25 152 ASN A CA 1
ATOM 1112 C C . ASN A 1 152 ? 11.341 20.016 -18.059 1.00 84.25 152 ASN A C 1
ATOM 1114 O O . ASN A 1 152 ? 12.257 19.982 -18.869 1.00 84.25 152 ASN A O 1
ATOM 1118 N N . ALA A 1 153 ? 10.725 18.914 -17.641 1.00 78.19 153 ALA A N 1
ATOM 1119 C CA . ALA A 1 153 ? 11.135 17.583 -18.058 1.00 78.19 153 ALA A CA 1
ATOM 1120 C C . ALA A 1 153 ? 10.878 17.332 -19.558 1.00 78.19 153 ALA A C 1
ATOM 1122 O O . ALA A 1 153 ? 11.716 16.731 -20.219 1.00 78.19 153 ALA A O 1
ATOM 1123 N N . VAL A 1 154 ? 9.792 17.859 -20.134 1.00 81.44 154 VAL A N 1
ATOM 1124 C CA . VAL A 1 154 ? 9.559 17.861 -21.591 1.00 81.44 154 VAL A CA 1
ATOM 1125 C C . VAL A 1 154 ? 10.625 18.692 -22.311 1.00 81.44 154 VAL A C 1
ATOM 1127 O O . VAL A 1 154 ? 11.106 18.278 -23.362 1.00 81.44 154 VAL A O 1
ATOM 1130 N N . ASN A 1 155 ? 11.020 19.841 -21.755 1.00 84.62 155 ASN A N 1
ATOM 1131 C CA . ASN A 1 155 ? 12.066 20.689 -22.329 1.00 84.62 155 ASN A CA 1
ATOM 1132 C C . ASN A 1 155 ? 13.465 20.048 -22.256 1.00 84.62 155 ASN A C 1
ATOM 1134 O O . ASN A 1 155 ? 14.244 20.186 -23.191 1.00 84.62 155 ASN A O 1
ATOM 1138 N N . SER A 1 156 ? 13.779 19.359 -21.158 1.00 80.00 156 SER A N 1
ATOM 1139 C CA . SER A 1 156 ? 15.098 18.764 -20.911 1.00 80.00 156 SER A CA 1
ATOM 1140 C C . SER A 1 156 ? 15.268 17.391 -21.570 1.00 80.00 156 SER A C 1
ATOM 1142 O O . SER A 1 156 ? 16.339 17.103 -22.093 1.00 80.00 156 SER A O 1
ATOM 1144 N N . TYR A 1 157 ? 14.227 16.550 -21.562 1.00 71.69 157 TYR A N 1
ATOM 1145 C CA . TYR A 1 157 ? 14.296 15.148 -22.007 1.00 71.69 157 TYR A CA 1
ATOM 1146 C C . TYR A 1 157 ? 13.521 14.868 -23.302 1.00 71.69 157 TYR A C 1
ATOM 1148 O O . TYR A 1 157 ? 13.618 13.780 -23.861 1.00 71.69 157 TYR A O 1
ATOM 1156 N N . GLY A 1 158 ? 12.755 15.836 -23.807 1.00 73.50 158 GLY A N 1
ATOM 1157 C CA . GLY A 1 158 ? 11.985 15.685 -25.036 1.00 73.50 158 GLY A CA 1
ATOM 1158 C C . GLY A 1 158 ? 10.725 14.820 -24.893 1.00 73.50 158 GLY A C 1
ATOM 1159 O O . GLY A 1 158 ? 10.473 14.138 -23.897 1.00 73.50 158 GLY A O 1
ATOM 1160 N N . TRP A 1 159 ? 9.888 14.862 -25.931 1.00 72.44 159 TRP A N 1
ATOM 1161 C CA . TRP A 1 159 ? 8.596 14.166 -25.964 1.00 72.44 159 TRP A CA 1
ATOM 1162 C C . TRP A 1 159 ? 8.715 12.637 -26.055 1.00 72.44 159 TRP A C 1
ATOM 1164 O O . TRP A 1 159 ? 7.829 11.933 -25.573 1.00 72.44 159 TRP A O 1
ATOM 1174 N N . SER A 1 160 ? 9.801 12.117 -26.634 1.00 69.06 160 SER A N 1
ATOM 1175 C CA . SER A 1 160 ? 10.051 10.675 -26.761 1.00 69.06 160 SER A CA 1
ATOM 1176 C C . SER A 1 160 ? 10.317 10.017 -25.407 1.00 69.06 160 SER A C 1
ATOM 1178 O O . SER A 1 160 ? 9.689 9.008 -25.089 1.00 69.06 160 SER A O 1
ATOM 1180 N N . THR A 1 161 ? 11.158 10.623 -24.564 1.00 66.19 161 THR A N 1
ATOM 1181 C CA . THR A 1 161 ? 11.482 10.086 -23.233 1.00 66.19 161 THR A CA 1
ATOM 1182 C C . THR A 1 161 ? 10.286 10.196 -22.282 1.00 66.19 161 THR A C 1
ATOM 1184 O O . THR A 1 161 ? 10.018 9.278 -21.513 1.00 66.19 161 THR A O 1
ATOM 1187 N N . MET A 1 162 ? 9.455 11.236 -22.397 1.00 68.56 162 MET A N 1
ATOM 1188 C CA . MET A 1 162 ? 8.186 11.327 -21.651 1.00 68.56 162 MET A CA 1
ATOM 1189 C C . MET A 1 162 ? 7.191 10.207 -21.991 1.00 68.56 162 MET A C 1
ATOM 1191 O O . MET A 1 162 ? 6.477 9.727 -21.107 1.00 68.56 162 MET A O 1
ATOM 1195 N N . GLY A 1 163 ? 7.170 9.749 -23.248 1.00 67.81 163 GLY A N 1
ATOM 1196 C CA . GLY A 1 163 ? 6.337 8.623 -23.679 1.00 67.81 163 GLY A CA 1
ATOM 1197 C C . GLY A 1 163 ? 6.675 7.312 -22.966 1.00 67.81 163 GLY A C 1
ATOM 1198 O O . GLY A 1 163 ? 5.803 6.468 -22.779 1.00 67.81 163 GLY A O 1
ATOM 1199 N N . SER A 1 164 ? 7.909 7.158 -22.492 1.00 68.25 164 SER A N 1
ATOM 1200 C CA . SER A 1 164 ? 8.324 5.962 -21.764 1.00 68.25 164 SER A CA 1
ATOM 1201 C C . SER A 1 164 ? 7.909 5.947 -20.293 1.00 68.25 164 SER A C 1
ATOM 1203 O O . SER A 1 164 ? 7.456 4.925 -19.784 1.00 68.25 164 SER A O 1
ATOM 1205 N N . LEU A 1 165 ? 7.932 7.103 -19.626 1.00 78.50 165 LEU A N 1
ATOM 1206 C CA . LEU A 1 165 ? 7.384 7.280 -18.276 1.00 78.50 165 LEU A CA 1
ATOM 1207 C C . LEU A 1 165 ? 5.874 7.000 -18.221 1.00 78.50 165 LEU A C 1
ATOM 1209 O O . LEU A 1 165 ? 5.344 6.615 -17.177 1.00 78.50 165 LEU A O 1
ATOM 1213 N N . LEU A 1 166 ? 5.170 7.126 -19.350 1.00 83.50 166 LEU A N 1
ATOM 1214 C CA . LEU A 1 166 ? 3.768 6.735 -19.444 1.00 83.50 166 LEU A CA 1
ATOM 1215 C C . LEU A 1 166 ? 3.571 5.235 -19.186 1.00 83.50 166 LEU A C 1
ATOM 1217 O O . LEU A 1 166 ? 2.577 4.870 -18.563 1.00 83.50 166 LEU A O 1
ATOM 1221 N N . TRP A 1 167 ? 4.514 4.370 -19.580 1.00 85.44 167 TRP A N 1
ATOM 1222 C CA . TRP A 1 167 ? 4.432 2.932 -19.292 1.00 85.44 167 TRP A CA 1
ATOM 1223 C C . TRP A 1 167 ? 4.468 2.638 -17.798 1.00 85.44 167 TRP A C 1
ATOM 1225 O O . TRP A 1 167 ? 3.718 1.783 -17.327 1.00 85.44 167 TRP A O 1
ATOM 1235 N N . PHE A 1 168 ? 5.266 3.390 -17.039 1.00 88.50 168 PHE A N 1
ATOM 1236 C CA . PHE A 1 168 ? 5.255 3.318 -15.581 1.00 88.50 168 PHE A CA 1
ATOM 1237 C C . PHE A 1 168 ? 3.880 3.701 -15.014 1.00 88.50 168 PHE A C 1
ATOM 1239 O O . PHE A 1 168 ? 3.308 2.963 -14.211 1.00 88.50 168 PHE A O 1
ATOM 1246 N N . VAL A 1 169 ? 3.300 4.812 -15.481 1.00 90.06 169 VAL A N 1
ATOM 1247 C CA . VAL A 1 169 ? 1.963 5.255 -15.054 1.00 90.06 169 VAL A CA 1
ATOM 1248 C C . VAL A 1 169 ? 0.898 4.210 -15.397 1.00 90.06 169 VAL A C 1
ATOM 1250 O O . VAL A 1 169 ? 0.083 3.858 -14.543 1.00 90.06 169 VAL A O 1
ATOM 1253 N N . VAL A 1 170 ? 0.915 3.677 -16.620 1.00 92.62 170 VAL A N 1
ATOM 1254 C CA . VAL A 1 170 ? -0.014 2.630 -17.064 1.00 92.62 170 VAL A CA 1
ATOM 1255 C C . VAL A 1 170 ? 0.129 1.383 -16.194 1.00 92.62 170 VAL A C 1
ATOM 1257 O O . VAL A 1 170 ? -0.885 0.883 -15.712 1.00 92.62 170 VAL A O 1
ATOM 1260 N N . ALA A 1 171 ? 1.351 0.918 -15.924 1.00 92.88 171 ALA A N 1
ATOM 1261 C CA . ALA A 1 171 ? 1.593 -0.237 -15.060 1.00 92.88 171 ALA A CA 1
ATOM 1262 C C . ALA A 1 171 ? 0.987 -0.040 -13.659 1.00 92.88 171 ALA A C 1
ATOM 1264 O O . ALA A 1 171 ? 0.307 -0.931 -13.145 1.00 92.88 171 ALA A O 1
ATOM 1265 N N . VAL A 1 172 ? 1.149 1.151 -13.067 1.00 94.25 172 VAL A N 1
ATOM 1266 C CA . VAL A 1 172 ? 0.533 1.488 -11.773 1.00 94.25 172 VAL A CA 1
ATOM 1267 C C . VAL A 1 172 ? -0.992 1.422 -11.855 1.00 94.25 172 VAL A C 1
ATOM 1269 O O . VAL A 1 172 ? -1.616 0.767 -11.020 1.00 94.25 172 VAL A O 1
ATOM 1272 N N . TYR A 1 173 ? -1.614 2.040 -12.863 1.00 95.38 173 TYR A N 1
ATOM 1273 C CA . TYR A 1 173 ? -3.074 2.014 -13.012 1.00 95.38 173 TYR A CA 1
ATOM 1274 C C . TYR A 1 173 ? -3.625 0.613 -13.286 1.00 95.38 173 TYR A C 1
ATOM 1276 O O . TYR A 1 173 ? -4.675 0.269 -12.743 1.00 95.38 173 TYR A O 1
ATOM 1284 N N . VAL A 1 174 ? -2.921 -0.211 -14.064 1.00 96.69 174 VAL A N 1
ATOM 1285 C CA . VAL A 1 174 ? -3.277 -1.619 -14.285 1.00 96.69 174 VAL A CA 1
ATOM 1286 C C . VAL A 1 174 ? -3.219 -2.392 -12.965 1.00 96.69 174 VAL A C 1
ATOM 1288 O O . VAL A 1 174 ? -4.161 -3.115 -12.644 1.00 96.69 174 VAL A O 1
ATOM 1291 N N . GLY A 1 175 ? -2.184 -2.184 -12.146 1.00 95.19 175 GLY A N 1
ATOM 1292 C CA . GLY A 1 175 ? -2.078 -2.805 -10.822 1.00 95.19 175 GLY A CA 1
ATOM 1293 C C . GLY A 1 175 ? -3.201 -2.400 -9.875 1.00 95.19 175 GLY A C 1
ATOM 1294 O O . GLY A 1 175 ? -3.846 -3.260 -9.272 1.00 95.19 175 GLY A O 1
ATOM 1295 N N . LEU A 1 176 ? -3.502 -1.103 -9.799 1.00 95.50 176 LEU A N 1
ATOM 1296 C CA . LEU A 1 176 ? -4.624 -0.593 -9.009 1.00 95.50 176 LEU A CA 1
ATOM 1297 C C . LEU A 1 176 ? -5.964 -1.156 -9.501 1.00 95.50 176 LEU A C 1
ATOM 1299 O O . LEU A 1 176 ? -6.800 -1.553 -8.687 1.00 95.50 176 LEU A O 1
ATOM 1303 N N . ALA A 1 177 ? -6.156 -1.232 -10.821 1.00 96.25 177 ALA A N 1
ATOM 1304 C CA . ALA A 1 177 ? -7.355 -1.790 -11.427 1.00 96.25 177 ALA A CA 1
ATOM 1305 C C . ALA A 1 177 ? -7.508 -3.282 -11.108 1.00 96.25 177 ALA A C 1
ATOM 1307 O O . ALA A 1 177 ? -8.595 -3.700 -10.728 1.00 96.25 177 ALA A O 1
ATOM 1308 N N . ILE A 1 178 ? -6.443 -4.083 -11.182 1.00 96.75 178 ILE A N 1
ATOM 1309 C CA . ILE A 1 178 ? -6.498 -5.511 -10.833 1.00 96.75 178 ILE A CA 1
ATOM 1310 C C . ILE A 1 178 ? -6.852 -5.693 -9.354 1.00 96.75 178 ILE A C 1
ATOM 1312 O O . ILE A 1 178 ? -7.731 -6.489 -9.021 1.00 96.75 178 ILE A O 1
ATOM 1316 N N . VAL A 1 179 ? -6.231 -4.934 -8.449 1.00 95.44 179 VAL A N 1
ATOM 1317 C CA . VAL A 1 179 ? -6.557 -5.029 -7.019 1.00 95.44 179 VAL A CA 1
ATOM 1318 C C . VAL A 1 179 ? -8.021 -4.646 -6.763 1.00 95.44 179 VAL A C 1
ATOM 1320 O O . VAL A 1 179 ? -8.751 -5.389 -6.101 1.00 95.44 179 VAL A O 1
ATOM 1323 N N . PHE A 1 180 ? -8.480 -3.530 -7.331 1.00 95.31 180 PHE A N 1
ATOM 1324 C CA . PHE A 1 180 ? -9.836 -3.031 -7.112 1.00 95.31 180 PHE A CA 1
ATOM 1325 C C . PHE A 1 180 ? -10.915 -3.895 -7.785 1.00 95.31 180 PHE A C 1
ATOM 1327 O O . PHE A 1 180 ? -11.914 -4.225 -7.147 1.00 95.31 180 PHE A O 1
ATOM 1334 N N . PHE A 1 181 ? -10.716 -4.283 -9.049 1.00 95.94 181 PHE A N 1
ATOM 1335 C CA . PHE A 1 181 ? -11.707 -4.987 -9.871 1.00 95.94 181 PHE A CA 1
ATOM 1336 C C . PHE A 1 181 ? -11.637 -6.514 -9.801 1.00 95.94 181 PHE A C 1
ATOM 1338 O O . PHE A 1 181 ? -12.622 -7.169 -10.137 1.00 95.94 181 PHE A O 1
ATOM 1345 N N . VAL A 1 182 ? -10.521 -7.094 -9.353 1.00 95.75 182 VAL A N 1
ATOM 1346 C CA . VAL A 1 182 ? -10.338 -8.554 -9.292 1.00 95.75 182 VAL A CA 1
ATOM 1347 C C . VAL A 1 182 ? -10.117 -9.022 -7.861 1.00 95.75 182 VAL A C 1
ATOM 1349 O O . VAL A 1 182 ? -10.879 -9.858 -7.375 1.00 95.75 182 VAL A O 1
ATOM 1352 N N . VAL A 1 183 ? -9.122 -8.486 -7.149 1.00 95.75 183 VAL A N 1
ATOM 1353 C CA . VAL A 1 183 ? -8.732 -9.014 -5.828 1.00 95.75 183 VAL A CA 1
ATOM 1354 C C . VAL A 1 183 ? -9.826 -8.794 -4.790 1.00 95.75 183 VAL A C 1
ATOM 1356 O O . VAL A 1 183 ? -10.315 -9.758 -4.205 1.00 95.75 183 VAL A O 1
ATOM 1359 N N . TYR A 1 184 ? -10.252 -7.550 -4.569 1.00 95.38 184 TYR A N 1
ATOM 1360 C CA . TYR A 1 184 ? -11.264 -7.245 -3.556 1.00 95.38 184 TYR A CA 1
ATOM 1361 C C . TYR A 1 184 ? -12.609 -7.963 -3.759 1.00 95.38 184 TYR A C 1
ATOM 1363 O O . TYR A 1 184 ? -13.091 -8.566 -2.797 1.00 95.38 184 TYR A O 1
ATOM 1371 N N . PRO A 1 185 ? -13.220 -7.990 -4.960 1.00 95.38 185 PRO A N 1
ATOM 1372 C CA . PRO A 1 185 ? -14.454 -8.748 -5.160 1.00 95.38 185 PRO A CA 1
ATOM 1373 C C . PRO A 1 185 ? -14.256 -10.262 -5.043 1.00 95.38 185 PRO A C 1
ATOM 1375 O O . PRO A 1 185 ? -15.164 -10.951 -4.578 1.00 95.38 185 PRO A O 1
ATOM 1378 N N . THR A 1 186 ? -13.085 -10.791 -5.415 1.00 95.75 186 THR A N 1
ATOM 1379 C CA . THR A 1 186 ? -12.767 -12.213 -5.214 1.00 95.75 186 THR A CA 1
ATOM 1380 C C . THR A 1 186 ? -12.685 -12.539 -3.728 1.00 95.75 186 THR A C 1
ATOM 1382 O O . THR A 1 186 ? -13.318 -13.492 -3.282 1.00 95.75 186 THR A O 1
ATOM 1385 N N . LEU A 1 187 ? -11.995 -11.717 -2.934 1.00 95.19 187 LEU A N 1
ATOM 1386 C CA . LEU A 1 187 ? -11.936 -11.877 -1.480 1.00 95.19 187 LEU A CA 1
ATOM 1387 C C . LEU A 1 187 ? -13.320 -11.754 -0.835 1.00 95.19 187 LEU A C 1
ATOM 1389 O O . LEU A 1 187 ? -13.643 -12.547 0.046 1.00 95.19 187 LEU A O 1
ATOM 1393 N N . ALA A 1 188 ? -14.158 -10.823 -1.299 1.00 94.56 188 ALA A N 1
ATOM 1394 C CA . ALA A 1 188 ? -15.545 -10.726 -0.851 1.00 94.56 188 ALA A CA 1
ATOM 1395 C C . ALA A 1 188 ? -16.297 -12.044 -1.117 1.00 94.56 188 ALA A C 1
ATOM 1397 O O . ALA A 1 188 ? -16.866 -12.624 -0.193 1.00 94.56 188 ALA A O 1
ATOM 1398 N N . LYS A 1 189 ? -16.210 -12.573 -2.346 1.00 95.75 189 LYS A N 1
ATOM 1399 C CA . LYS A 1 189 ? -16.862 -13.828 -2.749 1.00 95.75 189 LYS A CA 1
ATOM 1400 C C . LYS A 1 189 ? -16.376 -15.039 -1.951 1.00 95.75 189 LYS A C 1
ATOM 1402 O O . LYS A 1 189 ? -17.195 -15.845 -1.519 1.00 95.75 189 LYS A O 1
ATOM 1407 N N . LEU A 1 190 ? -15.066 -15.158 -1.728 1.00 95.81 190 LEU A N 1
ATOM 1408 C CA . LEU A 1 190 ? -14.467 -16.255 -0.958 1.00 95.81 190 LEU A CA 1
ATOM 1409 C C . LEU A 1 190 ? -14.881 -16.243 0.522 1.00 95.81 190 LEU A C 1
ATOM 1411 O O . LEU A 1 190 ? -14.880 -17.291 1.158 1.00 95.81 190 LEU A O 1
ATOM 1415 N N . ASN A 1 191 ? -15.281 -15.086 1.056 1.00 95.25 191 ASN A N 1
ATOM 1416 C CA . ASN A 1 191 ? -15.792 -14.939 2.422 1.00 95.25 191 ASN A CA 1
ATOM 1417 C C . ASN A 1 191 ? -17.333 -14.910 2.490 1.00 95.25 191 ASN A C 1
ATOM 1419 O O . ASN A 1 191 ? -17.901 -14.461 3.483 1.00 95.25 191 ASN A O 1
ATOM 1423 N N . GLY A 1 192 ? -18.024 -15.370 1.440 1.00 93.00 192 GLY A N 1
ATOM 1424 C CA . GLY A 1 192 ? -19.487 -15.479 1.419 1.00 93.00 192 GLY A CA 1
ATOM 1425 C C . GLY A 1 192 ? -20.238 -14.164 1.183 1.00 93.00 192 GLY A C 1
ATOM 1426 O O . GLY A 1 192 ? -21.460 -14.131 1.313 1.00 93.00 192 GLY A O 1
ATOM 1427 N N . LEU A 1 193 ? -19.546 -13.082 0.816 1.00 94.44 193 LEU A N 1
ATOM 1428 C CA . LEU A 1 193 ? -20.158 -11.801 0.456 1.00 94.44 193 LEU A CA 1
ATOM 1429 C C . LEU A 1 193 ? -20.369 -11.719 -1.057 1.00 94.44 193 LEU A C 1
ATOM 1431 O O . LEU A 1 193 ? -19.566 -12.219 -1.845 1.00 94.44 193 LEU A O 1
ATOM 1435 N N . SER A 1 194 ? -21.426 -11.042 -1.508 1.00 94.94 194 SER A N 1
ATOM 1436 C CA . SER A 1 194 ? -21.609 -10.853 -2.947 1.00 94.94 194 SER A CA 1
ATOM 1437 C C . SER A 1 194 ? -20.701 -9.736 -3.478 1.00 94.94 194 SER A C 1
ATOM 1439 O O . SER A 1 194 ? -20.682 -8.614 -2.966 1.00 94.94 194 SER A O 1
ATOM 1441 N N . ALA A 1 195 ? -19.969 -10.021 -4.559 1.00 93.75 195 ALA A N 1
ATOM 1442 C CA . ALA A 1 195 ? -19.106 -9.039 -5.222 1.00 93.75 195 ALA A CA 1
ATOM 1443 C C . ALA A 1 195 ? -19.894 -7.811 -5.716 1.00 93.75 195 ALA A C 1
ATOM 1445 O O . ALA A 1 195 ? -19.403 -6.685 -5.669 1.00 93.75 195 ALA A O 1
ATOM 1446 N N . ARG A 1 196 ? -21.147 -8.015 -6.148 1.00 93.56 196 ARG A N 1
ATOM 1447 C CA . ARG A 1 196 ? -22.022 -6.931 -6.608 1.00 93.56 196 ARG A CA 1
ATOM 1448 C C . ARG A 1 196 ? -22.384 -5.974 -5.473 1.00 93.56 196 ARG A C 1
ATOM 1450 O O . ARG A 1 196 ? -22.279 -4.769 -5.672 1.00 93.56 196 ARG A O 1
ATOM 1457 N N . GLN A 1 197 ? -22.768 -6.496 -4.302 1.00 92.75 197 GLN A N 1
ATOM 1458 C CA . GLN A 1 197 ? -23.075 -5.657 -3.137 1.00 92.75 197 GLN A CA 1
ATOM 1459 C C . GLN A 1 197 ? -21.824 -4.965 -2.597 1.00 92.75 197 GLN A C 1
ATOM 1461 O O . GLN A 1 197 ? -21.909 -3.810 -2.187 1.00 92.75 197 GLN A O 1
ATOM 1466 N N . TYR A 1 198 ? -20.664 -5.631 -2.647 1.00 94.88 198 TYR A N 1
ATOM 1467 C CA . TYR A 1 198 ? -19.387 -4.997 -2.321 1.00 94.88 198 TYR A CA 1
ATOM 1468 C C . TYR A 1 198 ? -19.146 -3.759 -3.195 1.00 94.88 198 TYR A C 1
ATOM 1470 O O . TYR A 1 198 ? -18.952 -2.669 -2.656 1.00 94.88 198 TYR A O 1
ATOM 1478 N N . PHE A 1 199 ? -19.235 -3.895 -4.525 1.00 94.00 199 PHE A N 1
ATOM 1479 C CA . PHE A 1 199 ? -19.013 -2.770 -5.436 1.00 94.00 199 PHE A CA 1
ATOM 1480 C C . PHE A 1 199 ? -20.030 -1.653 -5.252 1.00 94.00 199 PHE A C 1
ATOM 1482 O O . PHE A 1 199 ? -19.634 -0.498 -5.114 1.00 94.00 199 PHE A O 1
ATOM 1489 N N . SER A 1 200 ? -21.326 -1.974 -5.212 1.00 93.56 200 SER A N 1
ATOM 1490 C CA . SER A 1 200 ? -22.354 -0.949 -5.010 1.00 93.56 200 SER A CA 1
ATOM 1491 C C . SER A 1 200 ? -22.224 -0.266 -3.647 1.00 93.56 200 SER A C 1
ATOM 1493 O O . SER A 1 200 ? -22.514 0.919 -3.529 1.00 93.56 200 SER A O 1
ATOM 1495 N N . GLY A 1 201 ? -21.772 -0.998 -2.625 1.00 93.62 201 GLY A N 1
ATOM 1496 C CA . GLY A 1 201 ? -21.580 -0.477 -1.278 1.00 93.62 201 GLY A CA 1
ATOM 1497 C C . GLY A 1 201 ? -20.353 0.426 -1.148 1.00 93.62 201 GLY A C 1
ATOM 1498 O O . GLY A 1 201 ? -20.462 1.499 -0.560 1.00 93.62 201 GLY A O 1
ATOM 1499 N N . VAL A 1 202 ? -19.200 0.040 -1.708 1.00 95.12 202 VAL A N 1
ATOM 1500 C CA . VAL A 1 202 ? -17.940 0.802 -1.576 1.00 95.12 202 VAL A CA 1
ATOM 1501 C C . VAL A 1 202 ? -17.891 2.051 -2.460 1.00 95.12 202 VAL A C 1
ATOM 1503 O O . VAL A 1 202 ? -17.117 2.970 -2.188 1.00 95.12 202 VAL A O 1
ATOM 1506 N N . TRP A 1 203 ? -18.716 2.102 -3.509 1.00 94.88 203 TRP A N 1
ATOM 1507 C CA . TRP A 1 203 ? -18.636 3.103 -4.574 1.00 94.88 203 TRP A CA 1
ATOM 1508 C C . TRP A 1 203 ? -18.550 4.566 -4.099 1.00 94.88 203 TRP A C 1
ATOM 1510 O O . TRP A 1 203 ? -17.636 5.260 -4.551 1.00 94.88 203 TRP A O 1
ATOM 1520 N N . PRO A 1 204 ? -19.378 5.051 -3.147 1.00 92.19 204 PRO A N 1
ATOM 1521 C CA . PRO A 1 204 ? -19.297 6.445 -2.699 1.00 92.19 204 PRO A CA 1
ATOM 1522 C C . PRO A 1 204 ? -17.945 6.790 -2.057 1.00 92.19 204 PRO A C 1
ATOM 1524 O O . PRO A 1 204 ? -17.392 7.865 -2.289 1.00 92.19 204 PRO A O 1
ATOM 1527 N N . ALA A 1 205 ? -17.379 5.863 -1.276 1.00 91.06 205 ALA A N 1
ATOM 1528 C CA . ALA A 1 205 ? -16.064 6.039 -0.667 1.00 91.06 205 ALA A CA 1
ATOM 1529 C C . ALA A 1 205 ? -14.948 5.979 -1.721 1.00 91.06 205 ALA A C 1
ATOM 1531 O O . ALA A 1 205 ? -14.023 6.788 -1.672 1.00 91.06 205 ALA A O 1
ATOM 1532 N N . ALA A 1 206 ? -15.059 5.084 -2.710 1.00 93.00 206 ALA A N 1
ATOM 1533 C CA . ALA A 1 206 ? -14.101 4.986 -3.811 1.00 93.00 206 ALA A CA 1
ATOM 1534 C C . ALA A 1 206 ? -14.056 6.274 -4.655 1.00 93.00 206 ALA A C 1
ATOM 1536 O O . ALA A 1 206 ? -12.973 6.782 -4.941 1.00 93.00 206 ALA A O 1
ATOM 1537 N N . GLN A 1 207 ? -15.216 6.852 -4.987 1.00 93.00 207 GLN A N 1
ATOM 1538 C CA . GLN A 1 207 ? -15.310 8.122 -5.717 1.00 93.00 207 GLN A CA 1
ATOM 1539 C C . GLN A 1 207 ? -14.682 9.274 -4.931 1.00 93.00 207 GLN A C 1
ATOM 1541 O O . GLN A 1 207 ? -13.851 10.016 -5.460 1.00 93.00 207 GLN A O 1
ATOM 1546 N N . MET A 1 208 ? -15.040 9.399 -3.650 1.00 88.06 208 MET A N 1
ATOM 1547 C CA . MET A 1 208 ? -14.461 10.425 -2.788 1.00 88.06 208 MET A CA 1
ATOM 1548 C C . MET A 1 208 ? -12.951 10.236 -2.635 1.00 88.06 208 MET A C 1
ATOM 1550 O O . MET A 1 208 ? -12.219 11.224 -2.642 1.00 88.06 208 MET A O 1
ATOM 1554 N N . GLY A 1 209 ? -12.464 8.997 -2.559 1.00 89.12 209 GLY A N 1
ATOM 1555 C CA . GLY A 1 209 ? -11.035 8.682 -2.492 1.00 89.12 209 GLY A CA 1
ATOM 1556 C C . GLY A 1 209 ? -10.295 9.090 -3.755 1.00 89.12 209 GLY A C 1
ATOM 1557 O O . GLY A 1 209 ? -9.273 9.766 -3.671 1.00 89.12 209 GLY A O 1
ATOM 1558 N N . PHE A 1 210 ? -10.852 8.759 -4.918 1.00 89.62 210 PHE A N 1
ATOM 1559 C CA . PHE A 1 210 ? -10.272 9.098 -6.213 1.00 89.62 210 PHE A CA 1
ATOM 1560 C C . PHE A 1 210 ? -10.148 10.615 -6.418 1.00 89.62 210 PHE A C 1
ATOM 1562 O O . PHE A 1 210 ? -9.096 11.108 -6.827 1.00 89.62 210 PHE A O 1
ATOM 1569 N N . VAL A 1 211 ? -11.199 11.371 -6.085 1.00 85.38 211 VAL A N 1
ATOM 1570 C CA . VAL A 1 211 ? -11.222 12.831 -6.269 1.00 85.38 211 VAL A CA 1
ATOM 1571 C C . VAL A 1 211 ? -10.383 13.549 -5.213 1.00 85.38 211 VAL A C 1
ATOM 1573 O O . VAL A 1 211 ? -9.602 14.438 -5.545 1.00 85.38 211 VAL A O 1
ATOM 1576 N N . SER A 1 212 ? -10.530 13.178 -3.937 1.00 83.31 212 SER A N 1
ATOM 1577 C CA . SER A 1 212 ? -9.839 13.861 -2.834 1.00 83.31 212 SER A CA 1
ATOM 1578 C C . SER A 1 212 ? -8.369 13.475 -2.702 1.00 83.31 212 SER A C 1
ATOM 1580 O O . SER A 1 212 ? -7.605 14.226 -2.097 1.00 83.31 212 SER A O 1
ATOM 1582 N N . ARG A 1 213 ? -7.980 12.301 -3.224 1.00 86.81 213 ARG A N 1
ATOM 1583 C CA . ARG A 1 213 ? -6.635 11.718 -3.102 1.00 86.81 213 ARG A CA 1
ATOM 1584 C C . ARG A 1 213 ? -6.160 11.610 -1.645 1.00 86.81 213 ARG A C 1
ATOM 1586 O O . ARG A 1 213 ? -4.965 11.669 -1.375 1.00 86.81 213 ARG A O 1
ATOM 1593 N N . SER A 1 214 ? -7.092 11.476 -0.694 1.00 84.12 214 SER A N 1
ATOM 1594 C CA . SER A 1 214 ? -6.789 11.461 0.741 1.00 84.12 214 SER A CA 1
ATOM 1595 C C . SER A 1 214 ? -7.604 10.412 1.495 1.00 84.12 214 SER A C 1
ATOM 1597 O O . SER A 1 214 ? -8.800 10.586 1.723 1.00 84.12 214 SER A O 1
ATOM 1599 N N . SER A 1 215 ? -6.944 9.354 1.977 1.00 88.19 215 SER A N 1
ATOM 1600 C CA . SER A 1 215 ? -7.585 8.322 2.807 1.00 88.19 215 SER A CA 1
ATOM 1601 C C . SER A 1 215 ? -8.199 8.912 4.080 1.00 88.19 215 SER A C 1
ATOM 1603 O O . SER A 1 215 ? -9.352 8.629 4.403 1.00 88.19 215 SER A O 1
ATOM 1605 N N . ILE A 1 216 ? -7.476 9.809 4.760 1.00 84.25 216 ILE A N 1
ATOM 1606 C CA . ILE A 1 216 ? -7.960 10.505 5.963 1.00 84.25 216 ILE A CA 1
ATOM 1607 C C . ILE A 1 216 ? -9.105 11.462 5.618 1.00 84.25 216 ILE A C 1
ATOM 1609 O O . ILE A 1 216 ? -10.108 11.494 6.329 1.00 84.25 216 ILE A O 1
ATOM 1613 N N . GLY A 1 217 ? -9.011 12.176 4.492 1.00 79.69 217 GLY A N 1
ATOM 1614 C CA . GLY A 1 217 ? -10.078 13.053 4.005 1.00 79.69 217 GLY A CA 1
ATOM 1615 C C . GLY A 1 217 ? -11.383 12.315 3.691 1.00 79.69 217 GLY A C 1
ATOM 1616 O O . GLY A 1 217 ? -12.462 12.879 3.853 1.00 79.69 217 GLY A O 1
ATOM 1617 N N . THR A 1 218 ? -11.308 11.038 3.304 1.00 87.38 218 THR A N 1
ATOM 1618 C CA . THR A 1 218 ? -12.494 10.194 3.064 1.00 87.38 218 THR A CA 1
ATOM 1619 C C . THR A 1 218 ? -13.029 9.466 4.287 1.00 87.38 218 THR A C 1
ATOM 1621 O O . THR A 1 218 ? -14.102 8.873 4.209 1.00 87.38 218 THR A O 1
ATOM 1624 N N . MET A 1 219 ? -12.326 9.507 5.421 1.00 90.38 219 MET A N 1
ATOM 1625 C CA . MET A 1 219 ? -12.641 8.693 6.596 1.00 90.38 219 MET A CA 1
ATOM 1626 C C . MET A 1 219 ? -14.111 8.782 7.051 1.00 90.38 219 MET A C 1
ATOM 1628 O O . MET A 1 219 ? -14.684 7.720 7.303 1.00 90.38 219 MET A O 1
ATOM 1632 N N . PRO A 1 220 ? -14.771 9.963 7.096 1.00 86.50 220 PRO A N 1
ATOM 1633 C CA . PRO A 1 220 ? -16.186 10.038 7.473 1.00 86.50 220 PRO A CA 1
ATOM 1634 C C . PRO A 1 220 ? -17.106 9.285 6.501 1.00 86.50 220 PRO A C 1
ATOM 1636 O O . PRO A 1 220 ? -18.036 8.598 6.920 1.00 86.50 220 PRO A O 1
ATOM 1639 N N . VAL A 1 221 ? -16.820 9.364 5.197 1.00 90.88 221 VAL A N 1
ATOM 1640 C CA . VAL A 1 221 ? -17.578 8.662 4.150 1.00 90.88 221 VAL A CA 1
ATOM 1641 C C . VAL A 1 221 ? -17.323 7.161 4.235 1.00 90.88 221 VAL A C 1
ATOM 1643 O O . VAL A 1 221 ? -18.264 6.374 4.192 1.00 90.88 221 VAL A O 1
ATOM 1646 N N . THR A 1 222 ? -16.069 6.755 4.430 1.00 93.62 222 THR A N 1
ATOM 1647 C CA . THR A 1 222 ? -15.681 5.347 4.570 1.00 93.62 222 THR A CA 1
ATOM 1648 C C . THR A 1 222 ? -16.296 4.707 5.817 1.00 93.62 222 THR A C 1
ATOM 1650 O O . THR A 1 222 ? -16.757 3.570 5.749 1.00 93.62 222 THR A O 1
ATOM 1653 N N . GLN A 1 223 ? -16.373 5.429 6.941 1.00 91.31 223 GLN A N 1
ATOM 1654 C CA . GLN A 1 223 ? -17.071 4.960 8.143 1.00 91.31 223 GLN A CA 1
ATOM 1655 C C . GLN A 1 223 ? -18.563 4.764 7.885 1.00 91.31 223 GLN A C 1
ATOM 1657 O O . GLN A 1 223 ? -19.091 3.710 8.227 1.00 91.31 223 GLN A O 1
ATOM 1662 N N . LYS A 1 224 ? -19.218 5.735 7.237 1.00 89.75 224 LYS A N 1
ATOM 1663 C CA . LYS A 1 224 ? -20.642 5.652 6.894 1.00 89.75 224 LYS A CA 1
ATOM 1664 C C . LYS A 1 224 ? -20.936 4.497 5.936 1.00 89.75 224 LYS A C 1
ATOM 1666 O O . LYS A 1 224 ? -21.896 3.769 6.132 1.00 89.75 224 LYS A O 1
ATOM 1671 N N . VAL A 1 225 ? -20.084 4.280 4.935 1.00 93.62 225 VAL A N 1
ATOM 1672 C CA . VAL A 1 225 ? -20.180 3.117 4.039 1.00 93.62 225 VAL A CA 1
ATOM 1673 C C . VAL A 1 225 ? -20.019 1.809 4.820 1.00 93.62 225 VAL A C 1
ATOM 1675 O O . VAL A 1 225 ? -20.799 0.879 4.625 1.00 93.62 225 VAL A O 1
ATOM 1678 N N . ALA A 1 226 ? -19.049 1.731 5.734 1.00 93.31 226 ALA A N 1
ATOM 1679 C CA . ALA A 1 226 ? -18.841 0.536 6.545 1.00 93.31 226 ALA A CA 1
ATOM 1680 C C . ALA A 1 226 ? -20.049 0.223 7.446 1.00 93.31 226 ALA A C 1
ATOM 1682 O O . ALA A 1 226 ? -20.444 -0.937 7.542 1.00 93.31 226 ALA A O 1
ATOM 1683 N N . THR A 1 227 ? -20.656 1.230 8.079 1.00 93.00 227 THR A N 1
ATOM 1684 C CA . THR A 1 227 ? -21.817 1.027 8.958 1.00 93.00 227 THR A CA 1
ATOM 1685 C C . THR A 1 227 ? -23.106 0.799 8.179 1.00 93.00 227 THR A C 1
ATOM 1687 O O . THR A 1 227 ? -23.800 -0.181 8.435 1.00 93.00 227 THR A O 1
ATOM 1690 N N . ASP A 1 228 ? -23.411 1.667 7.215 1.00 93.06 228 ASP A N 1
ATOM 1691 C CA . ASP A 1 228 ? -24.732 1.742 6.586 1.00 93.06 228 ASP A CA 1
ATOM 1692 C C . ASP A 1 228 ? -24.855 0.753 5.417 1.00 93.06 228 ASP A C 1
ATOM 1694 O O . ASP A 1 228 ? -25.894 0.113 5.266 1.00 93.06 228 ASP A O 1
ATOM 1698 N N . ASN A 1 229 ? -23.795 0.576 4.613 1.00 93.38 229 ASN A N 1
ATOM 1699 C CA . ASN A 1 229 ? -23.830 -0.321 3.449 1.00 93.38 229 ASN A CA 1
ATOM 1700 C C . ASN A 1 229 ? -23.348 -1.737 3.788 1.00 93.38 229 ASN A C 1
ATOM 1702 O O . ASN A 1 229 ? -23.883 -2.708 3.256 1.00 93.38 229 ASN A O 1
ATOM 1706 N N . PHE A 1 230 ? -22.326 -1.869 4.642 1.00 93.62 230 PHE A N 1
ATOM 1707 C CA . PHE A 1 230 ? -21.740 -3.171 4.994 1.00 93.62 230 PHE A CA 1
ATOM 1708 C C . PHE A 1 230 ? -22.206 -3.726 6.344 1.00 93.62 230 PHE A C 1
ATOM 1710 O O . PHE A 1 230 ? -21.829 -4.842 6.696 1.00 93.62 230 PHE A O 1
ATOM 1717 N N . GLY A 1 231 ? -23.026 -2.985 7.095 1.00 90.69 231 GLY A N 1
ATOM 1718 C CA . GLY A 1 231 ? -23.589 -3.452 8.364 1.00 90.69 231 GLY A CA 1
ATOM 1719 C C . GLY A 1 231 ? -22.547 -3.662 9.467 1.00 90.69 231 GLY A C 1
ATOM 1720 O O . GLY A 1 231 ? -22.791 -4.404 10.418 1.00 90.69 231 GLY A O 1
ATOM 1721 N N . VAL A 1 232 ? -21.366 -3.047 9.350 1.00 92.62 232 VAL A N 1
ATOM 1722 C CA . VAL A 1 232 ? -20.299 -3.185 10.343 1.00 92.62 232 VAL A CA 1
ATOM 1723 C C . VAL A 1 232 ? -20.704 -2.440 11.622 1.00 92.62 232 VAL A C 1
ATOM 1725 O O . VAL A 1 232 ? -21.050 -1.260 11.548 1.00 92.62 232 VAL A O 1
ATOM 1728 N N . PRO A 1 233 ? -20.619 -3.060 12.817 1.00 90.62 233 PRO A N 1
ATOM 1729 C CA . PRO A 1 233 ? -20.948 -2.382 14.066 1.00 90.62 233 PRO A CA 1
ATOM 1730 C C . PRO A 1 233 ? -20.149 -1.086 14.237 1.00 90.62 233 PRO A C 1
ATOM 1732 O O . PRO A 1 233 ? -18.920 -1.095 14.125 1.00 90.62 233 PRO A O 1
ATOM 1735 N N . GLN A 1 234 ? -20.825 0.017 14.575 1.00 87.31 234 GLN A N 1
ATOM 1736 C CA . GLN A 1 234 ? -20.214 1.351 14.673 1.00 87.31 234 GLN A CA 1
ATOM 1737 C C . GLN A 1 234 ? -18.962 1.371 15.562 1.00 87.31 234 GLN A C 1
ATOM 1739 O O . GLN A 1 234 ? -17.968 2.003 15.214 1.00 87.31 234 GLN A O 1
ATOM 1744 N N . GLY A 1 235 ? -18.971 0.641 16.684 1.00 81.88 235 GLY A N 1
ATOM 1745 C CA . GLY A 1 235 ? -17.814 0.548 17.581 1.00 81.88 235 GLY A CA 1
ATOM 1746 C C . GLY A 1 235 ? -16.577 -0.077 16.926 1.00 81.88 235 GLY A C 1
ATOM 1747 O O . GLY A 1 235 ? -15.458 0.353 17.203 1.00 81.88 235 GLY A O 1
ATOM 1748 N N . TYR A 1 236 ? -16.769 -1.049 16.031 1.00 84.94 236 TYR A N 1
ATOM 1749 C CA . TYR A 1 236 ? -15.683 -1.669 15.275 1.00 84.94 236 TYR A CA 1
ATOM 1750 C C . TYR A 1 236 ? -15.276 -0.812 14.069 1.00 84.94 236 TYR A C 1
ATOM 1752 O O . TYR A 1 236 ? -14.084 -0.593 13.869 1.00 84.94 236 TYR A O 1
ATOM 1760 N N . ALA A 1 237 ? -16.228 -0.231 13.329 1.00 86.12 237 ALA A N 1
ATOM 1761 C CA . ALA A 1 237 ? -15.938 0.673 12.210 1.00 86.12 237 ALA A CA 1
ATOM 1762 C C . ALA A 1 237 ? -15.160 1.930 12.650 1.00 86.12 237 ALA A C 1
ATOM 1764 O O . ALA A 1 237 ? -14.179 2.311 12.011 1.00 86.12 237 ALA A O 1
ATOM 1765 N N . ALA A 1 238 ? -15.530 2.524 13.790 1.00 84.19 238 ALA A N 1
ATOM 1766 C CA . ALA A 1 238 ? -14.841 3.670 14.387 1.00 84.19 238 ALA A CA 1
ATOM 1767 C C . ALA A 1 238 ? -13.409 3.350 14.858 1.00 84.19 238 ALA A C 1
ATOM 1769 O O . ALA A 1 238 ? -12.641 4.265 15.140 1.00 84.19 238 ALA A O 1
ATOM 1770 N N . PHE A 1 239 ? -13.044 2.069 14.951 1.00 82.94 239 PHE A N 1
ATOM 1771 C CA . PHE A 1 239 ? -11.677 1.624 15.211 1.00 82.94 239 PHE A CA 1
ATOM 1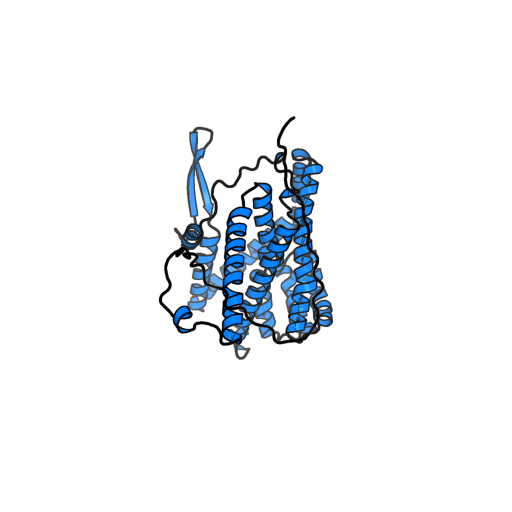772 C C . PHE A 1 239 ? -10.948 1.244 13.915 1.00 82.94 239 PHE A C 1
ATOM 1774 O O . PHE A 1 239 ? -9.871 1.768 13.638 1.00 82.94 239 PHE A O 1
ATOM 1781 N N . ALA A 1 240 ? -11.536 0.354 13.114 1.00 87.00 240 ALA A N 1
ATOM 1782 C CA . ALA A 1 240 ? -10.883 -0.247 11.958 1.00 87.00 240 ALA A CA 1
ATOM 1783 C C . ALA A 1 240 ? -10.662 0.750 10.811 1.00 87.00 240 ALA A C 1
ATOM 1785 O O . ALA A 1 240 ? -9.628 0.688 10.151 1.00 87.00 240 ALA A O 1
ATOM 1786 N N . VAL A 1 241 ? -11.593 1.683 10.574 1.00 89.12 241 VAL A N 1
ATOM 1787 C CA . VAL A 1 241 ? -11.502 2.622 9.443 1.00 89.12 241 VAL A CA 1
ATOM 1788 C C . VAL A 1 241 ? -10.424 3.696 9.648 1.00 89.12 241 VAL A C 1
ATOM 1790 O O . VAL A 1 241 ? -9.599 3.846 8.749 1.00 89.12 241 VAL A O 1
ATOM 1793 N N . PRO A 1 242 ? -10.350 4.418 10.789 1.00 83.19 242 PRO A N 1
ATOM 1794 C CA . PRO A 1 242 ? -9.271 5.385 11.014 1.00 83.19 242 PRO A CA 1
ATOM 1795 C C . PRO A 1 242 ? -7.888 4.739 10.988 1.00 83.19 242 PRO A C 1
ATOM 1797 O O . PRO A 1 242 ? -6.958 5.289 10.409 1.00 83.19 242 PRO A O 1
ATOM 1800 N N . PHE A 1 243 ? -7.774 3.547 11.576 1.00 84.81 243 PHE A N 1
ATOM 1801 C CA . PHE A 1 243 ? -6.535 2.781 11.571 1.00 84.81 243 PHE A CA 1
ATOM 1802 C C . PHE A 1 243 ? -6.170 2.302 10.155 1.00 84.81 243 PHE A C 1
ATOM 1804 O O . PHE A 1 243 ? -5.032 2.426 9.716 1.00 84.81 243 PHE A O 1
ATOM 1811 N N . GLY A 1 244 ? -7.151 1.817 9.388 1.00 86.25 244 GLY A N 1
ATOM 1812 C CA . GLY A 1 244 ? -6.963 1.453 7.986 1.00 86.25 244 GLY A CA 1
ATOM 1813 C C . GLY A 1 244 ? -6.531 2.630 7.111 1.00 86.25 244 GLY A C 1
ATOM 1814 O O . GLY A 1 244 ? -5.692 2.445 6.240 1.00 86.25 244 GLY A O 1
ATOM 1815 N N . ALA A 1 245 ? -7.019 3.845 7.372 1.00 84.69 245 ALA A N 1
ATOM 1816 C CA . ALA A 1 245 ? -6.655 5.033 6.598 1.00 84.69 245 ALA A CA 1
ATOM 1817 C C . ALA A 1 245 ? -5.153 5.384 6.656 1.00 84.69 245 ALA A C 1
ATOM 1819 O O . ALA A 1 245 ? -4.680 6.112 5.782 1.00 84.69 245 ALA A O 1
ATOM 1820 N N . THR A 1 246 ? -4.414 4.876 7.649 1.00 80.12 246 THR A N 1
ATOM 1821 C CA . THR A 1 246 ? -2.964 5.079 7.793 1.00 80.12 246 THR A CA 1
ATOM 1822 C C . THR A 1 246 ? -2.155 3.799 7.598 1.00 80.12 246 THR A C 1
ATOM 1824 O O . THR A 1 246 ? -1.062 3.857 7.051 1.00 80.12 246 THR A O 1
ATOM 1827 N N . THR A 1 247 ? -2.660 2.639 8.023 1.00 81.00 247 THR A N 1
ATOM 1828 C CA . THR A 1 247 ? -1.900 1.377 7.976 1.00 81.00 247 THR A CA 1
ATOM 1829 C C . THR A 1 247 ? -2.223 0.520 6.751 1.00 81.00 247 THR A C 1
ATOM 1831 O O . THR A 1 247 ? -1.369 -0.237 6.297 1.00 81.00 247 THR A O 1
ATOM 1834 N N . LYS A 1 248 ? -3.432 0.623 6.182 1.00 85.69 248 LYS A N 1
ATOM 1835 C CA . LYS A 1 248 ? -3.822 -0.133 4.982 1.00 85.69 248 LYS A CA 1
ATOM 1836 C C . LYS A 1 248 ? -3.593 0.713 3.731 1.00 85.69 248 LYS A C 1
ATOM 1838 O O . LYS A 1 248 ? -4.439 1.516 3.342 1.00 85.69 248 LYS A O 1
ATOM 1843 N N . MET A 1 249 ? -2.452 0.500 3.084 1.00 89.25 249 MET A N 1
ATOM 1844 C CA . MET A 1 249 ? -1.987 1.301 1.949 1.00 89.25 249 MET A CA 1
ATOM 1845 C C . MET A 1 249 ? -1.643 0.445 0.714 1.00 89.25 249 MET A C 1
ATOM 1847 O O . MET A 1 249 ? -0.566 0.574 0.140 1.00 89.25 249 MET A O 1
ATOM 1851 N N . ASP A 1 250 ? -2.572 -0.408 0.264 1.00 91.19 250 ASP A N 1
ATOM 1852 C CA . ASP A 1 250 ? -2.366 -1.335 -0.870 1.00 91.19 250 ASP A CA 1
ATOM 1853 C C . ASP A 1 250 ? -1.923 -0.624 -2.175 1.00 91.19 250 ASP A C 1
ATOM 1855 O O . ASP A 1 250 ? -1.184 -1.182 -2.981 1.00 91.19 250 ASP A O 1
ATOM 1859 N N . GLY A 1 251 ? -2.342 0.628 -2.391 1.00 88.69 251 GLY A N 1
ATOM 1860 C CA . GLY A 1 251 ? -1.916 1.423 -3.547 1.00 88.69 251 GLY A CA 1
ATOM 1861 C C . GLY A 1 251 ? -0.541 2.074 -3.363 1.00 88.69 251 GLY A C 1
ATOM 1862 O O . GLY A 1 251 ? 0.401 1.767 -4.090 1.00 88.69 251 GLY A O 1
ATOM 1863 N N . CYS A 1 252 ? -0.427 2.988 -2.394 1.00 83.75 252 CYS A N 1
ATOM 1864 C CA . CYS A 1 252 ? 0.752 3.844 -2.220 1.00 83.75 252 CYS A CA 1
ATOM 1865 C C . CYS A 1 252 ? 1.938 3.174 -1.513 1.00 83.75 252 CYS A C 1
ATOM 1867 O O . CYS A 1 252 ? 3.064 3.604 -1.733 1.00 83.75 252 CYS A O 1
ATOM 1869 N N . ALA A 1 253 ? 1.712 2.137 -0.702 1.00 80.62 253 ALA A N 1
ATOM 1870 C CA . ALA A 1 253 ? 2.771 1.436 0.030 1.00 80.62 253 ALA A CA 1
ATOM 1871 C C . ALA A 1 253 ? 3.014 -0.001 -0.465 1.00 80.62 253 ALA A C 1
ATOM 1873 O O . ALA A 1 253 ? 3.903 -0.668 0.053 1.00 80.62 253 ALA A O 1
ATOM 1874 N N . ALA A 1 254 ? 2.248 -0.483 -1.452 1.00 90.75 254 ALA A N 1
ATOM 1875 C CA . ALA A 1 254 ? 2.450 -1.805 -2.049 1.00 90.75 254 ALA A CA 1
ATOM 1876 C C . ALA A 1 254 ? 2.605 -1.744 -3.576 1.00 90.75 254 ALA A C 1
ATOM 1878 O O . ALA A 1 254 ? 3.718 -1.925 -4.061 1.00 90.75 254 ALA A O 1
ATOM 1879 N N . ILE A 1 255 ? 1.545 -1.440 -4.338 1.00 92.88 255 ILE A N 1
ATOM 1880 C CA . ILE A 1 255 ? 1.609 -1.434 -5.816 1.00 92.88 255 ILE A CA 1
ATOM 1881 C C . ILE A 1 255 ? 2.652 -0.437 -6.340 1.00 92.88 255 ILE A C 1
ATOM 1883 O O . ILE A 1 255 ? 3.506 -0.811 -7.142 1.00 92.88 255 ILE A O 1
ATOM 1887 N N . TYR A 1 256 ? 2.599 0.822 -5.891 1.00 92.31 256 TYR A N 1
ATOM 1888 C CA . TYR A 1 256 ? 3.483 1.869 -6.410 1.00 92.31 256 TYR A CA 1
ATOM 1889 C C . TYR A 1 256 ? 4.972 1.601 -6.113 1.00 92.31 256 TYR A C 1
ATOM 1891 O O . TYR A 1 256 ? 5.747 1.583 -7.069 1.00 92.31 256 TYR A O 1
ATOM 1899 N N . PRO A 1 257 ? 5.400 1.324 -4.860 1.00 90.25 257 PRO A N 1
ATOM 1900 C CA . PRO A 1 257 ? 6.808 1.043 -4.577 1.00 90.25 257 PRO A CA 1
ATOM 1901 C C . PRO A 1 257 ? 7.317 -0.231 -5.255 1.00 90.25 257 PRO A C 1
ATOM 1903 O O . PRO A 1 257 ? 8.461 -0.254 -5.695 1.00 90.25 257 PRO A O 1
ATOM 1906 N N . ALA A 1 258 ? 6.480 -1.269 -5.387 1.00 91.75 258 ALA A N 1
ATOM 1907 C CA . ALA A 1 258 ? 6.859 -2.501 -6.078 1.00 91.75 258 ALA A CA 1
ATOM 1908 C C . ALA A 1 258 ? 7.174 -2.247 -7.560 1.00 91.75 258 ALA A C 1
ATOM 1910 O O . ALA A 1 258 ? 8.217 -2.673 -8.054 1.00 91.75 258 ALA A O 1
ATOM 1911 N N . ILE A 1 259 ? 6.301 -1.512 -8.257 1.00 92.06 259 ILE A N 1
ATOM 1912 C CA . ILE A 1 259 ? 6.521 -1.163 -9.665 1.00 92.06 259 ILE A CA 1
ATOM 1913 C C . ILE A 1 259 ? 7.702 -0.196 -9.800 1.00 92.06 259 ILE A C 1
ATOM 1915 O O . ILE A 1 259 ? 8.507 -0.357 -10.711 1.00 92.06 259 ILE A O 1
ATOM 1919 N N . ALA A 1 260 ? 7.844 0.775 -8.891 1.00 89.62 260 ALA A N 1
ATOM 1920 C CA . ALA A 1 260 ? 8.942 1.742 -8.909 1.00 89.62 260 ALA A CA 1
ATOM 1921 C C . ALA A 1 260 ? 10.310 1.080 -8.709 1.00 89.62 260 ALA A C 1
ATOM 1923 O O . ALA A 1 260 ? 11.242 1.393 -9.441 1.00 89.62 260 ALA A O 1
ATOM 1924 N N . ALA A 1 261 ? 10.425 0.133 -7.775 1.00 88.12 261 ALA A N 1
ATOM 1925 C CA . ALA A 1 261 ? 11.668 -0.595 -7.538 1.00 88.12 261 ALA A CA 1
ATOM 1926 C C . ALA A 1 261 ? 12.119 -1.370 -8.786 1.00 88.1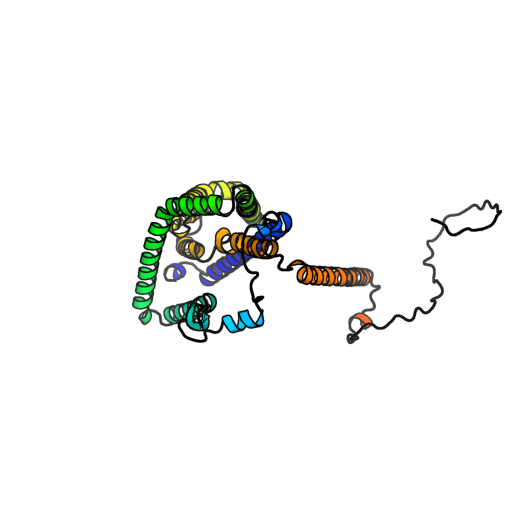2 261 ALA A C 1
ATOM 1928 O O . ALA A 1 261 ? 13.272 -1.272 -9.200 1.00 88.12 261 ALA A O 1
ATOM 1929 N N . VAL A 1 262 ? 11.192 -2.090 -9.428 1.00 86.81 262 VAL A N 1
ATOM 1930 C CA . VAL A 1 262 ? 11.479 -2.834 -10.663 1.00 86.81 262 VAL A CA 1
ATOM 1931 C C . VAL A 1 262 ? 11.767 -1.887 -11.830 1.00 86.81 262 VAL A C 1
ATOM 1933 O O . VAL A 1 262 ? 12.683 -2.150 -12.603 1.00 86.81 262 VAL A O 1
ATOM 1936 N N . PHE A 1 263 ? 11.038 -0.772 -11.940 1.00 87.44 263 PHE A N 1
ATOM 1937 C CA . PHE A 1 263 ? 11.295 0.261 -12.943 1.00 87.44 263 PHE A CA 1
ATOM 1938 C C . PHE A 1 263 ? 12.719 0.803 -12.829 1.00 87.44 263 PHE A C 1
ATOM 1940 O O . PHE A 1 263 ? 13.429 0.802 -13.823 1.00 87.44 263 PHE A O 1
ATOM 1947 N N . VAL A 1 264 ? 13.153 1.215 -11.632 1.00 83.50 264 VAL A N 1
ATOM 1948 C CA . VAL A 1 264 ? 14.506 1.750 -11.396 1.00 83.50 264 VAL A CA 1
ATOM 1949 C C . VAL A 1 264 ? 15.568 0.710 -11.742 1.00 83.50 264 VAL A C 1
ATOM 1951 O O . VAL A 1 264 ? 16.547 1.031 -12.409 1.00 83.50 264 VAL A O 1
ATOM 1954 N N . ALA A 1 265 ? 15.360 -0.546 -11.344 1.00 80.38 265 ALA A N 1
ATOM 1955 C CA . ALA A 1 265 ? 16.304 -1.608 -11.657 1.00 80.38 265 ALA A CA 1
ATOM 1956 C C . ALA A 1 265 ? 16.423 -1.868 -13.167 1.00 80.38 265 ALA A C 1
ATOM 1958 O O . ALA A 1 265 ? 17.531 -1.941 -13.687 1.00 80.38 265 ALA A O 1
ATOM 1959 N N . GLN A 1 266 ? 15.296 -1.937 -13.881 1.00 80.81 266 GLN A N 1
ATOM 1960 C CA . GLN A 1 266 ? 15.267 -2.066 -15.342 1.00 80.81 266 GLN A CA 1
ATOM 1961 C C . GLN A 1 266 ? 15.899 -0.854 -16.032 1.00 80.81 266 GLN A C 1
ATOM 1963 O O . GLN A 1 266 ? 16.659 -1.012 -16.980 1.00 80.81 266 GLN A O 1
ATOM 1968 N N . PHE A 1 267 ? 15.600 0.342 -15.531 1.00 78.88 267 PHE A N 1
ATOM 1969 C CA . PHE A 1 267 ? 16.059 1.608 -16.083 1.00 78.88 267 PHE A CA 1
ATOM 1970 C C . PHE A 1 267 ? 17.587 1.744 -16.042 1.00 78.88 267 PHE A C 1
ATOM 1972 O O . PHE A 1 267 ? 18.200 2.166 -17.015 1.00 78.88 267 PHE A O 1
ATOM 1979 N N . PHE A 1 268 ? 18.211 1.345 -14.932 1.00 75.12 268 PHE A N 1
ATOM 1980 C CA . PHE A 1 268 ? 19.667 1.387 -14.765 1.00 75.12 268 PHE A CA 1
ATOM 1981 C C . PHE A 1 268 ? 20.379 0.095 -15.182 1.00 75.12 268 PHE A C 1
ATOM 1983 O O . PHE A 1 268 ? 21.594 -0.006 -15.024 1.00 75.12 268 PHE A O 1
ATOM 1990 N N . GLY A 1 269 ? 19.649 -0.908 -15.679 1.00 71.12 269 GLY A N 1
ATOM 1991 C CA . GLY A 1 269 ? 20.220 -2.218 -15.997 1.00 71.12 269 GLY A CA 1
ATOM 1992 C C . GLY A 1 269 ? 20.807 -2.940 -14.777 1.00 71.12 269 GLY A C 1
ATOM 1993 O O . GLY A 1 269 ? 21.688 -3.784 -14.933 1.00 71.12 269 GLY A O 1
ATOM 1994 N N . ILE A 1 270 ? 20.339 -2.616 -13.564 1.00 69.06 270 ILE A N 1
ATOM 1995 C CA . ILE A 1 270 ? 20.720 -3.334 -12.343 1.00 69.06 270 ILE A CA 1
ATOM 1996 C C . ILE A 1 270 ? 20.144 -4.737 -12.480 1.00 69.06 270 ILE A C 1
ATOM 1998 O O . ILE A 1 270 ? 18.927 -4.923 -12.571 1.00 69.06 270 ILE A O 1
ATOM 2002 N N . ALA A 1 271 ? 21.032 -5.720 -12.546 1.00 58.62 271 ALA A N 1
ATOM 2003 C CA . ALA A 1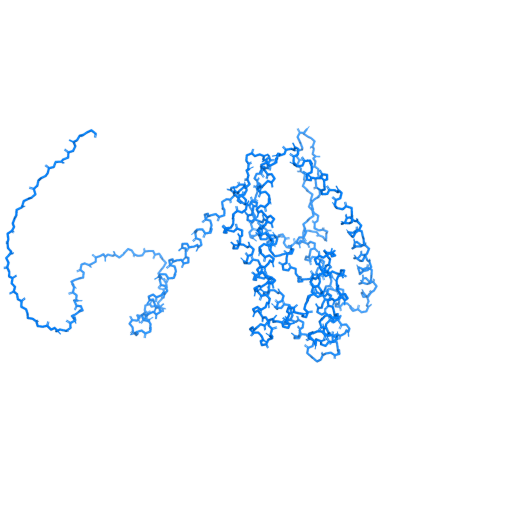 271 ? 20.703 -7.085 -12.900 1.00 58.62 271 ALA A CA 1
ATOM 2004 C C . ALA A 1 271 ? 19.838 -7.747 -11.806 1.00 58.62 271 ALA A C 1
ATOM 2006 O O . ALA A 1 271 ? 20.334 -8.425 -10.912 1.00 58.62 271 ALA A O 1
ATOM 2007 N N . ILE A 1 272 ? 18.513 -7.582 -11.884 1.00 59.19 272 ILE A N 1
ATOM 2008 C CA . ILE A 1 272 ? 17.548 -8.406 -11.132 1.00 59.19 272 ILE A CA 1
ATOM 2009 C C . ILE A 1 272 ? 17.588 -9.858 -11.640 1.00 59.19 272 ILE A C 1
ATOM 2011 O O . ILE A 1 272 ? 17.301 -10.801 -10.901 1.00 59.19 272 ILE A O 1
ATOM 2015 N N . GLU A 1 273 ? 17.976 -10.053 -12.898 1.00 64.00 273 GLU A N 1
ATOM 2016 C CA . GLU A 1 273 ? 17.883 -11.324 -13.613 1.00 64.00 273 GLU A CA 1
ATOM 2017 C C . GLU A 1 273 ? 18.775 -12.446 -13.052 1.00 64.00 273 GLU A C 1
ATOM 2019 O O . GLU A 1 273 ? 18.244 -13.539 -12.886 1.00 64.00 273 GLU A O 1
ATOM 2024 N N . PRO A 1 274 ? 20.055 -12.246 -12.672 1.00 63.00 274 PRO A N 1
ATOM 2025 C CA . PRO A 1 274 ? 20.905 -13.342 -12.202 1.00 63.00 274 PRO A CA 1
ATOM 2026 C C . PRO A 1 274 ? 20.427 -13.962 -10.885 1.00 63.00 274 PRO A C 1
ATOM 2028 O O . PRO A 1 274 ? 20.332 -15.180 -10.779 1.00 63.00 274 PRO A O 1
ATOM 2031 N N . ILE A 1 275 ? 20.065 -13.149 -9.885 1.00 64.69 275 ILE A N 1
ATOM 2032 C CA . ILE A 1 275 ? 19.603 -13.662 -8.582 1.00 64.69 275 ILE A CA 1
ATOM 2033 C C . ILE A 1 275 ? 18.238 -14.348 -8.726 1.00 64.69 275 ILE A C 1
ATOM 2035 O O . ILE A 1 275 ? 18.008 -15.419 -8.155 1.00 64.69 275 ILE A O 1
ATOM 2039 N N . VAL A 1 276 ? 17.331 -13.761 -9.513 1.00 64.44 276 VAL A N 1
ATOM 2040 C CA . VAL A 1 276 ? 16.016 -14.357 -9.782 1.00 64.44 276 VAL A CA 1
ATOM 2041 C C . VAL A 1 276 ? 16.154 -15.646 -10.598 1.00 64.44 276 VAL A C 1
ATOM 2043 O O . VAL A 1 276 ? 15.456 -16.619 -10.308 1.00 64.44 276 VAL A O 1
ATOM 2046 N N . ASP A 1 277 ? 17.076 -15.706 -11.559 1.00 69.38 277 ASP A N 1
ATOM 2047 C CA . ASP A 1 277 ? 17.345 -16.905 -12.356 1.00 69.38 277 ASP A CA 1
ATOM 2048 C C . ASP A 1 277 ? 17.979 -18.032 -11.531 1.00 69.38 277 ASP A C 1
ATOM 2050 O O . ASP A 1 277 ? 17.579 -19.194 -11.649 1.00 69.38 277 ASP A O 1
ATOM 2054 N N . MET A 1 278 ? 18.888 -17.696 -10.612 1.00 70.75 278 MET A N 1
ATOM 2055 C CA . MET A 1 278 ? 19.423 -18.648 -9.636 1.00 70.75 278 MET A CA 1
ATOM 2056 C C . MET A 1 278 ? 18.303 -19.236 -8.768 1.00 70.75 278 MET A C 1
ATOM 2058 O O . MET A 1 278 ? 18.222 -20.456 -8.604 1.00 70.75 278 MET A O 1
ATOM 2062 N N . GLY A 1 279 ? 17.393 -18.394 -8.264 1.00 75.81 279 GLY A N 1
ATOM 2063 C CA . GLY A 1 279 ? 16.226 -18.839 -7.495 1.00 75.81 279 GLY A CA 1
ATOM 2064 C C . GLY A 1 279 ? 15.269 -19.717 -8.312 1.00 75.81 279 GLY A C 1
ATOM 2065 O O . GLY A 1 279 ? 14.835 -20.772 -7.842 1.00 75.81 279 GLY A O 1
ATOM 2066 N N . ARG A 1 280 ? 14.985 -19.328 -9.561 1.00 72.56 280 ARG A N 1
ATOM 2067 C CA . ARG A 1 280 ? 14.174 -20.099 -10.517 1.00 72.56 280 ARG A CA 1
ATOM 2068 C C . ARG A 1 280 ? 14.773 -21.480 -10.770 1.00 72.56 280 ARG A C 1
ATOM 2070 O O . ARG A 1 280 ? 14.067 -22.484 -10.695 1.00 72.56 280 ARG A O 1
ATOM 2077 N N . THR A 1 281 ? 16.073 -21.536 -11.038 1.00 80.12 281 THR A N 1
ATOM 2078 C CA . THR A 1 281 ? 16.804 -22.780 -11.297 1.00 80.12 281 THR A CA 1
ATOM 2079 C C . THR A 1 281 ? 16.788 -23.689 -10.071 1.00 80.12 281 THR A C 1
ATOM 2081 O O . THR A 1 281 ? 16.447 -24.866 -10.190 1.00 80.12 281 THR A O 1
ATOM 2084 N N . ALA A 1 282 ? 17.049 -23.144 -8.879 1.00 83.00 282 ALA A N 1
ATOM 2085 C CA . ALA A 1 282 ? 16.997 -23.900 -7.631 1.00 83.00 282 ALA A CA 1
ATOM 2086 C C . ALA A 1 282 ? 15.607 -24.510 -7.370 1.00 83.00 282 ALA A C 1
ATOM 2088 O O . ALA A 1 282 ? 15.508 -25.684 -7.003 1.00 83.00 282 ALA A O 1
ATOM 2089 N N . LEU A 1 283 ? 14.528 -23.751 -7.600 1.00 84.69 283 LEU A N 1
ATOM 2090 C CA . LEU A 1 283 ? 13.154 -24.247 -7.454 1.00 84.69 283 LEU A CA 1
ATOM 2091 C C . LEU A 1 283 ? 12.810 -25.327 -8.483 1.00 84.69 283 LEU A C 1
ATOM 2093 O O . LEU A 1 283 ? 12.224 -26.345 -8.112 1.00 84.69 283 LEU A O 1
ATOM 2097 N N . ASN A 1 284 ? 13.201 -25.142 -9.746 1.00 87.12 284 ASN A N 1
ATOM 2098 C CA . ASN A 1 284 ? 12.966 -26.127 -10.800 1.00 87.12 284 ASN A CA 1
ATOM 2099 C C . ASN A 1 284 ? 13.649 -27.462 -10.480 1.00 87.12 284 ASN A C 1
ATOM 2101 O O . ASN A 1 284 ? 12.990 -28.500 -10.505 1.00 87.12 284 ASN A O 1
ATOM 2105 N N . VAL A 1 285 ? 14.935 -27.438 -10.113 1.00 87.81 285 VAL A N 1
ATOM 2106 C CA . VAL A 1 285 ? 15.693 -28.649 -9.751 1.00 87.81 285 VAL A CA 1
ATOM 2107 C C . VAL A 1 285 ? 15.112 -29.305 -8.493 1.00 87.81 285 VAL A C 1
ATOM 2109 O O . VAL A 1 285 ? 14.943 -30.523 -8.445 1.00 87.81 285 VAL A O 1
ATOM 2112 N N . SER A 1 286 ? 14.719 -28.508 -7.493 1.00 88.56 286 SER A N 1
ATOM 2113 C CA . SER A 1 286 ? 14.072 -29.025 -6.279 1.00 88.56 286 SER A CA 1
ATOM 2114 C C . SER A 1 286 ? 12.737 -29.711 -6.587 1.00 88.56 286 SER A C 1
ATOM 2116 O O . SER A 1 286 ? 12.460 -30.790 -6.064 1.00 88.56 286 SER A O 1
ATOM 2118 N N . GLY A 1 287 ? 11.915 -29.125 -7.464 1.00 84.31 287 GLY A N 1
ATOM 2119 C CA . GLY A 1 287 ? 10.656 -29.717 -7.920 1.00 84.31 287 GLY A CA 1
ATOM 2120 C C . GLY A 1 287 ? 10.870 -31.008 -8.712 1.00 84.31 287 GLY A C 1
ATOM 2121 O O . GLY A 1 287 ? 10.196 -32.005 -8.455 1.00 84.31 287 GLY A O 1
ATOM 2122 N N . GLN A 1 288 ? 11.855 -31.021 -9.613 1.00 90.00 288 GLN A N 1
ATOM 2123 C CA . GLN A 1 288 ? 12.250 -32.210 -10.374 1.00 90.00 288 GLN A CA 1
ATOM 2124 C C . GLN A 1 288 ? 12.693 -33.366 -9.470 1.00 90.00 288 GLN A C 1
ATOM 2126 O O . GLN A 1 288 ? 12.424 -34.516 -9.800 1.00 90.00 288 GLN A O 1
ATOM 2131 N N . ALA A 1 289 ? 13.311 -33.086 -8.318 1.00 88.75 289 ALA A N 1
ATOM 2132 C CA . ALA A 1 289 ? 13.654 -34.108 -7.328 1.00 88.75 289 ALA A CA 1
ATOM 2133 C C . ALA A 1 289 ? 12.454 -34.523 -6.450 1.00 88.75 289 ALA A C 1
ATOM 2135 O O . ALA A 1 289 ? 12.277 -35.702 -6.138 1.00 88.75 289 ALA A O 1
ATOM 2136 N N . LEU A 1 290 ? 11.610 -33.565 -6.050 1.00 93.44 290 LEU A N 1
ATOM 2137 C CA . LEU A 1 290 ? 10.498 -33.796 -5.125 1.00 93.44 290 LEU A CA 1
ATOM 2138 C C . LEU A 1 290 ? 9.360 -34.615 -5.748 1.00 93.44 290 LEU A C 1
ATOM 2140 O O . LEU A 1 290 ? 8.816 -35.504 -5.090 1.00 93.44 290 LEU A O 1
ATOM 2144 N N . ILE A 1 291 ? 8.973 -34.320 -6.992 1.00 94.38 291 ILE A N 1
ATOM 2145 C CA . ILE A 1 291 ? 7.817 -34.970 -7.627 1.00 94.38 291 ILE A CA 1
ATOM 2146 C C . ILE A 1 291 ? 8.017 -36.494 -7.759 1.00 94.38 291 ILE A C 1
ATOM 2148 O O . ILE A 1 291 ? 7.137 -37.226 -7.296 1.00 94.38 291 ILE A O 1
ATOM 2152 N N . PRO A 1 292 ? 9.155 -37.014 -8.263 1.00 92.12 292 PRO A N 1
ATOM 2153 C CA . PRO A 1 292 ? 9.429 -38.451 -8.267 1.00 92.12 292 PRO A CA 1
ATOM 2154 C C . PRO A 1 292 ? 9.407 -39.079 -6.871 1.00 92.12 292 PRO A C 1
ATOM 2156 O O . PRO A 1 292 ? 8.865 -40.168 -6.713 1.00 92.12 292 PRO A O 1
ATOM 2159 N N . ALA A 1 293 ? 9.916 -38.392 -5.840 1.00 90.81 293 ALA A N 1
ATOM 2160 C CA . ALA A 1 293 ? 9.879 -38.899 -4.466 1.00 90.81 293 ALA A CA 1
ATOM 2161 C C . ALA A 1 293 ? 8.438 -39.046 -3.937 1.00 90.81 293 ALA A C 1
ATOM 2163 O O . ALA A 1 293 ? 8.101 -40.049 -3.303 1.00 90.81 293 ALA A O 1
ATOM 2164 N N . ILE A 1 294 ? 7.561 -38.079 -4.236 1.00 92.38 294 ILE A N 1
ATOM 2165 C CA . ILE A 1 294 ? 6.132 -38.151 -3.893 1.00 92.38 294 ILE A CA 1
ATOM 2166 C C . ILE A 1 294 ? 5.454 -39.310 -4.632 1.00 92.38 294 ILE A C 1
ATOM 2168 O O . ILE A 1 294 ? 4.703 -40.070 -4.016 1.00 92.38 294 ILE A O 1
ATOM 2172 N N . VAL A 1 295 ? 5.709 -39.453 -5.936 1.00 92.75 295 VAL A N 1
ATOM 2173 C CA . VAL A 1 295 ? 5.139 -40.529 -6.761 1.00 92.75 295 VAL A CA 1
ATOM 2174 C C . VAL A 1 295 ? 5.605 -41.894 -6.251 1.00 92.75 295 VAL A C 1
ATOM 2176 O O . VAL A 1 295 ? 4.770 -42.750 -5.963 1.00 92.75 295 VAL A O 1
ATOM 2179 N N . ALA A 1 296 ? 6.908 -42.074 -6.025 1.00 93.19 296 ALA A N 1
ATOM 2180 C CA . ALA A 1 296 ? 7.477 -43.308 -5.489 1.00 93.19 296 ALA A CA 1
ATOM 2181 C C . ALA A 1 296 ? 6.858 -43.687 -4.135 1.00 93.19 296 ALA A C 1
ATOM 2183 O O . ALA A 1 296 ? 6.503 -44.844 -3.913 1.00 93.19 296 ALA A O 1
ATOM 2184 N N . LYS A 1 297 ? 6.641 -42.703 -3.249 1.00 93.88 297 LYS A N 1
ATOM 2185 C CA . LYS A 1 297 ? 5.982 -42.928 -1.957 1.00 93.88 297 LYS A CA 1
ATOM 2186 C C . LYS A 1 297 ? 4.534 -43.384 -2.118 1.00 93.88 297 LYS A C 1
ATOM 2188 O O . LYS A 1 297 ? 4.099 -44.285 -1.409 1.00 93.88 297 LYS A O 1
ATOM 2193 N N . ARG A 1 298 ? 3.782 -42.773 -3.039 1.00 92.62 298 ARG A N 1
ATOM 2194 C CA . ARG A 1 298 ? 2.374 -43.126 -3.291 1.00 92.62 298 ARG A CA 1
ATOM 2195 C C . ARG A 1 298 ? 2.202 -44.519 -3.888 1.00 92.62 298 ARG A C 1
ATOM 2197 O O . ARG A 1 298 ? 1.206 -45.165 -3.590 1.00 92.62 298 ARG A O 1
ATOM 2204 N N . HIS A 1 299 ? 3.162 -44.973 -4.688 1.00 94.44 299 HIS A N 1
ATOM 2205 C CA . HIS A 1 299 ? 3.166 -46.315 -5.271 1.00 94.44 299 HIS A CA 1
ATOM 2206 C C . HIS A 1 299 ? 3.874 -47.363 -4.399 1.00 94.44 299 HIS A C 1
ATOM 2208 O O . HIS A 1 299 ? 3.982 -48.513 -4.807 1.00 94.44 299 HIS A O 1
ATOM 2214 N N . GLY A 1 300 ? 4.350 -46.991 -3.205 1.00 92.88 300 GLY A N 1
ATOM 2215 C CA . GLY A 1 300 ? 5.022 -47.917 -2.290 1.00 92.88 300 GLY A CA 1
ATOM 2216 C C . GLY A 1 300 ? 6.403 -48.391 -2.759 1.00 92.88 300 GLY A C 1
ATOM 2217 O O . GLY A 1 300 ? 6.911 -49.368 -2.224 1.00 92.88 300 GLY A O 1
ATOM 2218 N N . ILE A 1 301 ? 7.011 -47.710 -3.735 1.00 93.25 301 ILE A N 1
ATOM 2219 C CA . ILE A 1 301 ? 8.329 -48.045 -4.309 1.00 93.25 301 ILE A CA 1
ATOM 2220 C C . ILE A 1 301 ? 9.454 -47.126 -3.803 1.00 93.25 301 ILE A C 1
ATOM 2222 O O . ILE A 1 301 ? 10.582 -47.200 -4.283 1.00 93.25 301 ILE A O 1
ATOM 2226 N N . LEU A 1 302 ? 9.162 -46.221 -2.860 1.00 94.19 302 LEU A N 1
ATOM 2227 C CA . LEU A 1 302 ? 10.179 -45.373 -2.237 1.00 94.19 302 LEU A CA 1
ATOM 2228 C C . LEU A 1 302 ? 11.000 -46.182 -1.224 1.00 94.19 302 LEU A C 1
ATOM 2230 O O . LEU A 1 302 ? 10.444 -46.723 -0.269 1.00 94.19 302 LEU A O 1
ATOM 2234 N N . ASP A 1 303 ? 12.324 -46.176 -1.375 1.00 90.94 303 ASP A N 1
ATOM 2235 C CA . ASP A 1 303 ? 13.253 -46.661 -0.350 1.00 90.94 303 ASP A CA 1
ATOM 2236 C C . ASP A 1 303 ? 13.231 -45.714 0.866 1.00 90.94 303 ASP A C 1
ATOM 2238 O O . ASP A 1 303 ? 13.921 -44.689 0.927 1.00 90.94 303 ASP A O 1
ATOM 2242 N N . GLN A 1 304 ? 12.363 -46.043 1.822 1.00 89.75 304 GLN A N 1
ATOM 2243 C CA . GLN A 1 304 ? 12.134 -45.258 3.030 1.00 89.75 304 GLN A CA 1
ATOM 2244 C C . GLN A 1 304 ? 13.386 -45.196 3.933 1.00 89.75 304 GLN A C 1
ATOM 2246 O O . GLN A 1 304 ? 13.763 -44.083 4.310 1.00 89.75 304 GLN A O 1
ATOM 2251 N N . PRO A 1 305 ? 14.105 -46.309 4.213 1.00 89.56 305 PRO A N 1
ATOM 2252 C CA . PRO A 1 305 ? 15.385 -46.253 4.922 1.00 89.56 305 PRO A CA 1
ATOM 2253 C C . PRO A 1 305 ? 16.403 -45.307 4.278 1.00 89.56 305 PRO A C 1
ATOM 2255 O O . PRO A 1 305 ? 17.070 -44.551 4.986 1.00 89.56 305 PRO A O 1
ATOM 2258 N N . ARG A 1 306 ? 16.515 -45.295 2.942 1.00 84.06 306 ARG A N 1
ATOM 2259 C CA . ARG A 1 306 ? 17.428 -44.387 2.235 1.00 84.06 306 ARG A CA 1
ATOM 2260 C C . ARG A 1 306 ? 16.990 -42.926 2.314 1.00 84.06 306 ARG A C 1
ATOM 2262 O O . ARG A 1 306 ? 17.853 -42.054 2.443 1.00 84.06 306 ARG A O 1
ATOM 2269 N N . TYR A 1 307 ? 15.687 -42.650 2.244 1.00 87.25 307 TYR A N 1
ATOM 2270 C CA . TYR A 1 307 ? 15.136 -41.300 2.401 1.00 87.25 307 TYR A CA 1
ATOM 2271 C C . TYR A 1 307 ? 15.384 -40.730 3.810 1.00 87.25 307 TYR A C 1
ATOM 2273 O O . TYR A 1 307 ? 15.656 -39.530 3.937 1.00 87.25 307 TYR A O 1
ATOM 2281 N N . ASP A 1 308 ? 15.345 -41.585 4.836 1.00 89.81 308 ASP A N 1
ATOM 2282 C CA . ASP A 1 308 ? 15.544 -41.234 6.251 1.00 89.81 308 ASP A CA 1
ATOM 2283 C C . ASP A 1 308 ? 17.017 -41.300 6.706 1.00 89.81 308 ASP A C 1
ATOM 2285 O O . ASP A 1 308 ? 17.358 -40.854 7.804 1.00 89.81 308 ASP A O 1
ATOM 2289 N N . ALA A 1 309 ? 17.913 -41.829 5.866 1.00 87.69 309 ALA A N 1
ATOM 2290 C CA . ALA A 1 309 ? 19.343 -41.908 6.149 1.00 87.69 309 ALA A CA 1
ATOM 2291 C C . ALA A 1 309 ? 19.992 -40.519 6.303 1.00 87.69 309 ALA A C 1
ATOM 2293 O O . ALA A 1 309 ? 19.517 -39.511 5.766 1.00 87.69 309 ALA A O 1
ATOM 2294 N N . LYS A 1 310 ? 21.146 -40.472 6.987 1.00 83.50 310 LYS A N 1
ATOM 2295 C CA . LYS A 1 310 ? 21.985 -39.264 7.045 1.00 83.50 310 LYS A CA 1
ATOM 2296 C C . LYS A 1 310 ? 22.260 -38.756 5.625 1.00 83.50 310 LYS A C 1
ATOM 2298 O O . LYS A 1 310 ? 22.625 -39.528 4.737 1.00 83.50 310 LYS A O 1
ATOM 2303 N N . ARG A 1 311 ? 22.049 -37.452 5.421 1.00 81.62 311 ARG A N 1
ATOM 2304 C CA . ARG A 1 311 ? 22.266 -36.795 4.128 1.00 81.62 311 ARG A CA 1
ATOM 2305 C C . ARG A 1 311 ? 23.733 -36.954 3.732 1.00 81.62 311 ARG A C 1
ATOM 2307 O O . ARG A 1 311 ? 24.617 -36.826 4.573 1.00 81.62 311 ARG A O 1
ATOM 2314 N N . ILE A 1 312 ? 23.960 -37.289 2.466 1.00 66.50 312 ILE A N 1
ATOM 2315 C CA . ILE A 1 312 ? 25.303 -37.296 1.893 1.00 66.50 312 ILE A CA 1
ATOM 2316 C C . ILE A 1 312 ? 25.563 -35.860 1.445 1.00 66.50 312 ILE A C 1
ATOM 2318 O O . ILE A 1 312 ? 24.825 -35.356 0.599 1.00 66.50 312 ILE A O 1
ATOM 2322 N N . ASP A 1 313 ? 26.555 -35.201 2.036 1.00 54.28 313 ASP A N 1
ATOM 2323 C CA . ASP A 1 313 ? 27.002 -33.890 1.568 1.00 54.28 313 ASP A CA 1
ATOM 2324 C C . ASP A 1 313 ? 27.838 -34.085 0.298 1.00 54.28 313 ASP A C 1
ATOM 2326 O O . ASP A 1 313 ? 28.955 -34.598 0.347 1.00 54.28 313 ASP A O 1
ATOM 2330 N N . GLY A 1 314 ? 27.277 -33.695 -0.849 1.00 57.75 314 GLY A N 1
ATOM 2331 C CA . GLY A 1 314 ? 27.982 -33.639 -2.131 1.00 57.75 314 GLY A CA 1
ATOM 2332 C C . GLY A 1 314 ? 27.450 -34.569 -3.224 1.00 57.75 314 GLY A C 1
ATOM 2333 O O . GLY A 1 314 ? 26.678 -35.500 -2.993 1.00 57.75 314 GLY A O 1
ATOM 2334 N N . TYR A 1 315 ? 27.878 -34.280 -4.455 1.00 50.00 315 TYR A N 1
ATOM 2335 C CA . TYR A 1 315 ? 27.643 -35.116 -5.629 1.00 50.00 315 TYR A CA 1
ATOM 2336 C C . TYR A 1 315 ? 28.487 -36.389 -5.519 1.00 50.00 315 TYR A C 1
ATOM 2338 O O . TYR A 1 315 ? 29.715 -36.326 -5.560 1.00 50.00 315 TYR A O 1
ATOM 2346 N N . VAL A 1 316 ? 27.834 -37.543 -5.384 1.00 57.03 316 VAL A N 1
ATOM 2347 C CA . VAL A 1 316 ? 28.488 -38.845 -5.550 1.00 57.03 316 VAL A CA 1
ATOM 2348 C C . VAL A 1 316 ? 28.350 -39.212 -7.027 1.00 57.03 316 VAL A C 1
ATOM 2350 O O . VAL A 1 316 ? 27.218 -39.415 -7.473 1.00 57.03 316 VAL A O 1
ATOM 2353 N N . PRO A 1 317 ? 29.445 -39.266 -7.808 1.00 44.22 317 PRO A N 1
ATOM 2354 C CA . PRO A 1 317 ? 29.363 -39.691 -9.193 1.00 44.22 317 PRO A CA 1
ATOM 2355 C C . PRO A 1 317 ? 28.783 -41.101 -9.234 1.00 44.22 317 PRO A C 1
ATOM 2357 O O . PRO A 1 317 ? 29.301 -42.013 -8.589 1.00 44.22 317 PRO A O 1
ATOM 2360 N N . VAL A 1 318 ? 27.698 -41.275 -9.984 1.00 52.88 318 VAL A N 1
ATOM 2361 C CA . VAL A 1 318 ? 27.179 -42.608 -10.275 1.00 52.88 318 VAL A CA 1
ATOM 2362 C C . VAL A 1 318 ? 28.226 -43.287 -11.151 1.00 52.88 318 VAL A C 1
ATOM 2364 O O . VAL A 1 318 ? 28.435 -42.882 -12.295 1.00 52.88 318 VAL A O 1
ATOM 2367 N N . ALA A 1 319 ? 28.911 -44.298 -10.617 1.00 48.88 319 ALA A N 1
ATOM 2368 C CA . ALA A 1 319 ? 29.568 -45.270 -11.472 1.00 48.88 319 ALA A CA 1
ATOM 2369 C C . ALA A 1 319 ? 28.450 -45.915 -12.294 1.00 48.88 319 ALA A C 1
ATOM 2371 O O . ALA A 1 319 ? 27.556 -46.546 -11.731 1.00 48.88 319 ALA A O 1
ATOM 2372 N N . VAL A 1 320 ? 28.444 -45.677 -13.606 1.00 40.75 320 VAL A N 1
ATOM 2373 C CA . VAL A 1 320 ? 27.556 -46.386 -14.526 1.00 40.75 320 VAL A CA 1
ATOM 2374 C C . VAL A 1 320 ? 28.034 -47.834 -14.543 1.00 40.75 320 VAL A C 1
ATOM 2376 O O . VAL A 1 320 ? 28.840 -48.231 -15.379 1.00 40.75 320 VAL A O 1
ATOM 2379 N N . GLU A 1 321 ? 27.600 -48.620 -13.563 1.00 39.19 321 GLU A N 1
ATOM 2380 C CA . GLU A 1 321 ? 27.634 -50.064 -13.691 1.00 39.19 321 GLU A CA 1
ATOM 2381 C C . GLU A 1 321 ? 26.638 -50.420 -14.788 1.00 39.19 321 GLU A C 1
ATOM 2383 O O . GLU A 1 321 ? 25.473 -50.019 -14.748 1.00 39.19 321 GLU A O 1
ATOM 2388 N N . ALA A 1 322 ? 27.129 -51.127 -15.804 1.00 36.88 322 ALA A N 1
ATOM 2389 C CA . ALA A 1 322 ? 26.329 -51.720 -16.860 1.00 36.88 322 ALA A CA 1
ATOM 2390 C C . ALA A 1 322 ? 25.370 -52.749 -16.238 1.00 36.88 322 ALA A C 1
ATOM 2392 O O . ALA A 1 322 ? 25.639 -53.948 -16.220 1.00 36.88 322 ALA A O 1
ATOM 2393 N N . ALA A 1 323 ? 24.269 -52.272 -15.662 1.00 37.16 323 ALA A N 1
ATOM 2394 C CA . ALA A 1 323 ? 23.210 -53.114 -15.149 1.00 37.16 323 ALA A CA 1
ATOM 2395 C C . ALA A 1 323 ? 22.497 -53.733 -16.351 1.00 37.16 323 ALA A C 1
ATOM 2397 O O . ALA A 1 323 ? 21.793 -53.052 -17.101 1.00 37.16 323 ALA A O 1
ATOM 2398 N N . GLY A 1 324 ? 22.739 -55.031 -16.543 1.00 33.38 324 GLY A N 1
ATOM 2399 C CA . GLY A 1 324 ? 21.991 -55.876 -17.459 1.00 33.38 324 GLY A CA 1
ATOM 2400 C C . GLY A 1 324 ? 20.496 -55.637 -17.282 1.00 33.38 324 GLY A C 1
ATOM 2401 O O . GLY A 1 324 ? 19.978 -55.644 -16.162 1.00 33.38 324 GLY A O 1
ATOM 2402 N N . GLY A 1 325 ? 19.832 -55.368 -18.404 1.00 30.58 325 GLY A N 1
ATOM 2403 C CA . GLY A 1 325 ? 18.412 -55.077 -18.453 1.00 30.58 325 GLY A CA 1
ATOM 2404 C C . GLY A 1 325 ? 17.612 -56.172 -17.762 1.00 30.58 325 GLY A C 1
ATOM 2405 O O . GLY A 1 325 ? 17.644 -57.329 -18.170 1.00 30.58 325 GLY A O 1
ATOM 2406 N N . THR A 1 326 ? 16.877 -55.795 -16.721 1.00 31.77 326 THR A N 1
ATOM 2407 C CA . THR A 1 326 ? 15.670 -56.532 -16.357 1.00 31.77 326 THR A CA 1
ATOM 2408 C C . THR A 1 326 ? 14.522 -55.783 -17.006 1.00 31.77 326 THR A C 1
ATOM 2410 O O . THR A 1 326 ? 14.080 -54.736 -16.538 1.00 31.77 326 THR A O 1
ATOM 2413 N N . GLU A 1 327 ? 14.154 -56.284 -18.174 1.00 33.12 327 GLU A N 1
ATOM 2414 C CA . GLU A 1 327 ? 13.036 -55.841 -18.986 1.00 33.12 327 GLU A CA 1
ATOM 2415 C C . GLU A 1 327 ? 11.747 -55.967 -18.159 1.00 33.12 327 GLU A C 1
ATOM 2417 O O . GLU A 1 327 ? 11.408 -57.042 -17.663 1.00 33.12 327 GLU A O 1
ATOM 2422 N N . LEU A 1 328 ? 11.037 -54.853 -17.966 1.00 34.19 328 LEU A N 1
ATOM 2423 C CA . LEU A 1 328 ? 9.649 -54.873 -17.509 1.00 34.19 328 LEU A CA 1
ATOM 2424 C C . LEU A 1 328 ? 8.815 -55.440 -18.663 1.00 34.19 328 LEU A C 1
ATOM 2426 O O . LEU A 1 328 ? 8.388 -54.701 -19.546 1.00 34.19 328 LEU A O 1
ATOM 2430 N N . THR A 1 329 ? 8.644 -56.762 -18.686 1.00 30.00 329 THR A N 1
ATOM 2431 C CA . THR A 1 329 ? 7.852 -57.462 -19.700 1.00 30.00 329 THR A CA 1
ATOM 2432 C C . THR A 1 329 ? 6.386 -57.050 -19.586 1.00 30.00 329 THR A C 1
ATOM 2434 O O . THR A 1 329 ? 5.710 -57.389 -18.611 1.00 30.00 329 THR A O 1
ATOM 2437 N N . ALA A 1 330 ? 5.897 -56.325 -20.590 1.00 34.47 330 ALA A N 1
ATOM 2438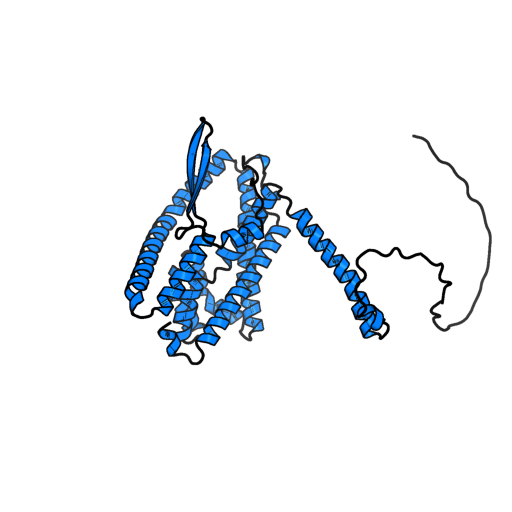 C CA . ALA A 1 330 ? 4.476 -56.247 -20.889 1.00 34.47 330 ALA A CA 1
ATOM 2439 C C . ALA A 1 330 ? 4.043 -57.606 -21.459 1.00 34.47 330 ALA A C 1
ATOM 2441 O O . ALA A 1 330 ? 4.629 -58.083 -22.429 1.00 34.47 330 ALA A O 1
ATOM 2442 N N . SER A 1 331 ? 3.071 -58.249 -20.821 1.00 32.12 331 SER A N 1
ATOM 2443 C CA . SER A 1 331 ? 2.489 -59.502 -21.288 1.00 32.12 331 SER A CA 1
ATOM 2444 C C . SER A 1 331 ? 1.659 -59.301 -22.560 1.00 32.12 331 SER A C 1
ATOM 2446 O O . SER A 1 331 ? 0.769 -58.455 -22.594 1.00 32.12 331 SER A O 1
ATOM 2448 N N . ASP A 1 332 ? 2.003 -60.131 -23.549 1.00 30.22 332 ASP A N 1
ATOM 2449 C CA . ASP A 1 332 ? 1.190 -60.822 -24.557 1.00 30.22 332 ASP A CA 1
ATOM 2450 C C . ASP A 1 332 ? 0.172 -60.040 -25.404 1.00 30.22 332 ASP A C 1
ATOM 2452 O O . ASP A 1 332 ? -0.878 -59.635 -24.919 1.00 30.22 332 ASP A O 1
ATOM 2456 N N . GLU A 1 333 ? 0.426 -59.988 -26.721 1.00 32.59 333 GLU A N 1
ATOM 2457 C CA . GLU A 1 333 ? -0.466 -60.603 -27.723 1.00 32.59 333 GLU A CA 1
ATOM 2458 C C . GLU A 1 333 ? 0.240 -60.771 -29.092 1.00 32.59 333 GLU A C 1
ATOM 2460 O O . GLU A 1 333 ? 0.528 -59.821 -29.814 1.00 32.59 333 GLU A O 1
ATOM 2465 N N . ASP A 1 334 ? 0.577 -62.033 -29.368 1.00 30.58 334 ASP A N 1
ATOM 2466 C CA . ASP A 1 334 ? 0.552 -62.783 -30.632 1.00 30.58 334 ASP A CA 1
ATOM 2467 C C . ASP A 1 334 ? 0.887 -62.135 -32.003 1.00 30.58 334 ASP A C 1
ATOM 2469 O O . ASP A 1 334 ? 0.155 -61.327 -32.566 1.00 30.58 334 ASP A O 1
ATOM 2473 N N . GLY A 1 335 ? 1.913 -62.715 -32.645 1.00 28.12 335 GLY A N 1
ATOM 2474 C CA . GLY A 1 335 ? 1.741 -63.328 -33.970 1.00 28.12 335 GLY A CA 1
ATOM 2475 C C . GLY A 1 335 ? 1.887 -62.464 -35.230 1.00 28.12 335 GLY A C 1
ATOM 2476 O O . GLY A 1 335 ? 0.902 -62.088 -35.856 1.00 28.12 335 GLY A O 1
ATOM 2477 N N . SER A 1 336 ? 3.116 -62.316 -35.734 1.00 30.17 336 SER A N 1
ATOM 2478 C CA . SER A 1 336 ? 3.551 -62.853 -37.047 1.00 30.17 336 SER A CA 1
ATOM 2479 C C . SER A 1 336 ? 4.738 -62.081 -37.635 1.00 30.17 336 SER A C 1
ATOM 2481 O O . SER A 1 336 ? 4.750 -60.863 -37.783 1.00 30.17 336 SER A O 1
ATOM 2483 N N . VAL A 1 337 ? 5.768 -62.857 -37.959 1.00 31.39 337 VAL A N 1
ATOM 2484 C CA . VAL A 1 337 ? 7.053 -62.444 -38.519 1.00 31.39 337 VAL A CA 1
ATOM 2485 C C . VAL A 1 337 ? 6.962 -62.433 -40.045 1.00 31.39 337 VAL A C 1
ATOM 2487 O O . VAL A 1 337 ? 6.485 -63.396 -40.642 1.00 31.39 337 VAL A O 1
ATOM 2490 N N . GLY A 1 338 ? 7.513 -61.395 -40.671 1.00 28.55 338 GLY A N 1
ATOM 2491 C CA . GLY A 1 338 ? 7.859 -61.367 -42.092 1.00 28.55 338 GLY A CA 1
ATOM 2492 C C . GLY A 1 338 ? 9.195 -60.656 -42.286 1.00 28.55 338 GLY A C 1
ATOM 2493 O O . GLY A 1 338 ? 9.264 -59.435 -42.212 1.00 28.55 338 GLY A O 1
ATOM 2494 N N . ALA A 1 339 ? 10.255 -61.442 -42.465 1.00 31.34 339 ALA A N 1
ATOM 2495 C CA . ALA A 1 339 ? 11.644 -61.018 -42.617 1.00 31.34 339 ALA A CA 1
ATOM 2496 C C . ALA A 1 339 ? 12.000 -60.560 -44.047 1.00 31.34 339 ALA A C 1
ATOM 2498 O O . ALA A 1 339 ? 11.363 -60.973 -45.014 1.00 31.34 339 ALA A O 1
ATOM 2499 N N . GLY A 1 340 ? 13.093 -59.795 -44.159 1.00 27.84 340 GLY A N 1
ATOM 2500 C CA . GLY A 1 340 ? 13.827 -59.480 -45.397 1.00 27.84 340 GLY A CA 1
ATOM 2501 C C . GLY A 1 340 ? 14.517 -58.115 -45.261 1.00 27.84 340 GLY A C 1
ATOM 2502 O O . GLY A 1 340 ? 13.851 -57.099 -45.389 1.00 27.84 340 GLY A O 1
ATOM 2503 N N . ALA A 1 341 ? 15.724 -57.990 -44.701 1.00 29.31 341 ALA A N 1
ATOM 2504 C CA . ALA A 1 341 ? 17.048 -58.370 -45.214 1.00 29.31 341 ALA A CA 1
ATOM 2505 C C . ALA A 1 341 ? 17.528 -57.522 -46.411 1.00 29.31 341 ALA A C 1
ATOM 2507 O O . ALA A 1 341 ? 16.810 -57.373 -47.391 1.00 29.31 341 ALA A O 1
ATOM 2508 N N . GLU A 1 342 ? 18.794 -57.091 -46.296 1.00 31.28 342 GLU A N 1
ATOM 2509 C CA . GLU A 1 342 ? 19.668 -56.420 -47.281 1.00 31.28 342 GLU A CA 1
ATOM 2510 C C . GLU A 1 342 ? 19.467 -54.898 -47.414 1.00 31.28 342 GLU A C 1
ATOM 2512 O O . GLU A 1 342 ? 18.364 -54.412 -47.593 1.00 31.28 342 GLU A O 1
ATOM 2517 N N . GLY A 1 343 ? 20.475 -54.030 -47.318 1.00 27.66 343 GLY A N 1
ATOM 2518 C CA . GLY A 1 343 ? 21.930 -54.168 -47.346 1.00 27.66 343 GLY A CA 1
ATOM 2519 C C . GLY A 1 343 ? 22.496 -52.895 -48.000 1.00 27.66 343 GLY A C 1
ATOM 2520 O O . GLY A 1 343 ? 21.857 -52.345 -48.892 1.00 27.66 343 GLY A O 1
ATOM 2521 N N . GLY A 1 344 ? 23.675 -52.419 -47.582 1.00 29.55 344 GLY A N 1
ATOM 2522 C CA . GLY A 1 344 ? 24.476 -51.514 -48.424 1.00 29.55 344 GLY A CA 1
ATOM 2523 C C . GLY A 1 344 ? 24.896 -50.166 -47.831 1.00 29.55 344 GLY A C 1
ATOM 2524 O O . GLY A 1 344 ? 24.265 -49.146 -48.068 1.00 29.55 344 GLY A O 1
ATOM 2525 N N . THR A 1 345 ? 26.054 -50.206 -47.167 1.00 32.88 345 THR A N 1
ATOM 2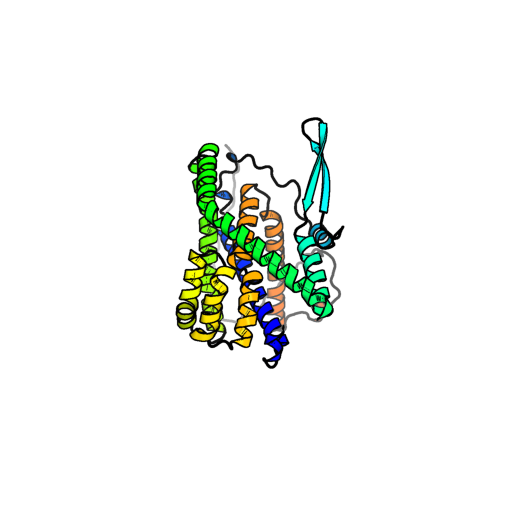526 C CA . THR A 1 345 ? 27.234 -49.334 -47.363 1.00 32.88 345 THR A CA 1
ATOM 2527 C C . THR A 1 345 ? 27.178 -47.823 -47.107 1.00 32.88 345 THR A C 1
ATOM 2529 O O . THR A 1 345 ? 26.521 -47.043 -47.788 1.00 32.88 345 THR A O 1
ATOM 2532 N N . ALA A 1 346 ? 28.045 -47.451 -46.164 1.00 32.81 346 ALA A N 1
ATOM 2533 C CA . ALA A 1 346 ? 28.612 -46.141 -45.910 1.00 32.81 346 ALA A CA 1
ATOM 2534 C C . ALA A 1 346 ? 29.617 -45.691 -46.987 1.00 32.81 346 ALA A C 1
ATOM 2536 O O . ALA A 1 346 ? 30.244 -46.531 -47.621 1.00 32.81 346 ALA A O 1
ATOM 2537 N N . GLU A 1 347 ? 29.783 -44.367 -47.086 1.00 34.53 347 GLU A N 1
ATOM 2538 C CA . GLU A 1 347 ? 30.977 -43.544 -47.395 1.00 34.53 347 GLU A CA 1
ATOM 2539 C C . GLU A 1 347 ? 30.438 -42.241 -48.018 1.00 34.53 347 GLU A C 1
ATOM 2541 O O . GLU A 1 347 ? 29.627 -42.273 -48.932 1.00 34.53 347 GLU A O 1
ATOM 2546 N N . GLY A 1 348 ? 30.711 -41.029 -47.546 1.00 30.98 348 GLY A N 1
ATOM 2547 C CA . GLY A 1 348 ? 31.923 -40.493 -46.953 1.00 30.98 348 GLY A CA 1
ATOM 2548 C C . GLY A 1 348 ? 32.343 -39.301 -47.817 1.00 30.98 348 GLY A C 1
ATOM 2549 O O . GLY A 1 348 ? 32.744 -39.506 -48.956 1.00 30.98 348 GLY A O 1
ATOM 2550 N N . ARG A 1 349 ? 32.252 -38.064 -47.305 1.00 34.12 349 ARG A N 1
ATOM 2551 C CA . ARG A 1 349 ? 33.199 -36.983 -47.641 1.00 34.12 349 ARG A CA 1
ATOM 2552 C C . ARG A 1 349 ? 32.961 -35.709 -46.838 1.00 34.12 349 ARG A C 1
ATOM 2554 O O . ARG A 1 349 ? 31.869 -35.155 -46.811 1.00 34.12 349 ARG A O 1
ATOM 2561 N N . ALA A 1 350 ? 34.049 -35.268 -46.222 1.00 36.09 350 ALA A N 1
ATOM 2562 C CA . ALA A 1 350 ? 34.247 -33.956 -45.643 1.00 36.09 350 ALA A CA 1
ATOM 2563 C C . ALA A 1 350 ? 34.757 -32.952 -46.697 1.00 36.09 350 ALA A C 1
ATOM 2565 O O . ALA A 1 350 ? 35.405 -33.357 -47.661 1.00 36.09 350 ALA A O 1
ATOM 2566 N N . ALA A 1 351 ? 34.530 -31.672 -46.378 1.00 36.66 351 ALA A N 1
ATOM 2567 C CA . ALA A 1 351 ? 35.283 -30.463 -46.737 1.00 36.66 351 ALA A CA 1
ATOM 2568 C C . ALA A 1 351 ? 35.327 -30.002 -48.210 1.00 36.66 351 ALA A C 1
ATOM 2570 O O . ALA A 1 351 ? 35.940 -30.648 -49.054 1.00 36.66 351 ALA A O 1
ATOM 2571 N N . ALA A 1 352 ? 34.795 -28.803 -48.480 1.00 37.59 352 ALA A N 1
ATOM 2572 C CA . ALA A 1 352 ? 35.576 -27.564 -48.636 1.00 37.59 352 ALA A CA 1
ATOM 2573 C C . ALA A 1 352 ? 34.648 -26.364 -48.942 1.00 37.59 352 ALA A C 1
ATOM 2575 O O . ALA A 1 352 ? 33.592 -26.558 -49.543 1.00 37.59 352 ALA A O 1
ATOM 2576 N N . ASP A 1 353 ? 35.132 -25.183 -48.544 1.00 37.34 353 ASP A N 1
ATOM 2577 C CA . ASP A 1 353 ? 34.637 -23.799 -48.706 1.00 37.34 353 ASP A CA 1
ATOM 2578 C C . ASP A 1 353 ? 33.531 -23.288 -47.763 1.00 37.34 353 ASP A C 1
ATOM 2580 O O . ASP A 1 353 ? 32.366 -23.737 -47.828 1.00 37.34 353 ASP A O 1
#